Protein AF-A0A1D6F0R7-F1 (afdb_monomer)

Nearest PDB structures (foldseek):
  8i03-assembly1_I  TM=6.132E-01  e=7.013E-07  Schizosaccharomyces pombe
  8hpo-assembly1_J  TM=7.852E-01  e=2.725E-05  Saccharomyces cerevisiae S288C
  8ga8-assembly1_K  TM=6.685E-01  e=1.760E-05  Saccharomyces cerevisiae

Foldseek 3Di:
DDDPDDFDKDKDKFFLVVVVVLPVPCLPLQWAAAQKTAPRRDVSLQCQQQPLDAPDPDRDDPFFGMKMWIKTKAAWDQKGDWDQGNNRIHHIDGDDGGIIMGTPWMWTATPVGDIDTGDTPRVDPPPFDPQADPLDDPDPPPDPVVVVVVVVVVVPPPDPQWDQDPVGDTFGFDFSVVQGFNDDPPCRGNLNVLVVFKWKWFDDPPWIKIKHWPDWDFDDPDDPDDDDDDDDDDDDDDDDDDDPDPPPRPIFTWMWMWIFPDDDPPVVCQVCWPVHDPVRTDTPDTRDGPVQWTDDRQAIHHPNDTDGTGGMDMDGHD

Organism: Zea mays (NCBI:txid4577)

InterPro domains:
  IPR013951 Histone deacetylation protein Rxt3 [PF08642] (27-55)
  IPR036609 LCCL domain superfamily [G3DSA:2.170.130.20] (23-105)
  IPR036609 LCCL domain superfamily [SSF69848] (29-97)

Solvent-accessible surface area (backbone atoms only — not comparable to full-atom values): 18948 Å² total; per-residue (Å²): 135,86,72,93,82,65,85,52,66,47,82,45,82,42,58,50,93,49,58,71,50,74,68,65,65,62,78,70,61,51,34,31,18,59,84,48,28,44,71,79,35,40,64,69,58,48,38,22,29,38,33,68,40,77,99,58,93,65,83,74,66,87,57,56,40,32,43,39,39,34,33,35,57,40,76,51,55,71,59,28,55,55,46,71,24,49,91,33,64,29,34,61,43,67,55,88,62,90,34,20,31,28,79,77,45,40,32,38,34,33,72,87,60,63,75,46,82,52,70,64,37,81,85,42,60,67,82,71,51,79,77,64,39,83,70,58,79,76,84,73,84,66,60,76,67,50,57,53,48,54,59,50,54,66,70,66,59,89,62,70,59,62,38,67,44,98,66,71,45,86,32,33,38,45,45,44,74,77,66,26,25,64,43,92,50,66,79,42,22,44,70,47,38,23,70,72,48,31,29,41,39,38,22,37,98,84,49,41,32,40,45,36,55,73,50,73,42,71,64,77,90,78,81,86,89,73,91,77,92,81,87,89,84,84,90,83,88,84,93,87,79,94,70,94,68,83,78,75,67,58,62,41,64,26,27,33,40,26,35,43,75,61,83,66,48,70,70,56,42,60,74,72,32,50,73,70,53,70,91,53,41,44,79,76,46,67,78,32,46,73,85,53,54,43,48,31,78,55,28,40,32,48,88,93,41,79,45,64,39,52,28,39,46,80,47,58,46,133

Sequence (318 aa):
MWDSGKPTTLDLFFFYSFAEIIFVQVKGAQLWGTDIYTNDSDLVAVLMHTGYCSPTSSPPPSAIQELHATVQVLPPQESYTSTLRNNVRSRAWGAGIGCSFRIERCCIVKKGGGTIDLEPRLSHTSAVEPTLAPVAVERTMTTRAAASNALRQQRFVREVTIQYNLCNEPWLKYSISIVADKGLKKSLYTSARLKKGEVIYLETHFNRYELCFSGEKPRGIGSSSNASDAEPEKHQSSSHHSQNGSVEHELRDVFRWSRCKKAMPESAMRSTGIPLPADQLEVLQDNLEWEDVQWSQTGVWVAGKEYPLARVHFLSGN

Secondary structure (DSSP, 8-state):
---TTS--EEEEEEEGGGTTHHHHSGGG---BEESEEETTS-HHHHHHHTTSS---SSPPPTTEEEEEEEEEEEPPPSEE---EETTEEPBPEES--S-EEEEEEEEEEETTS-EEEEPP-SS---S---S----S------HHHHHHHHHHHHTS-----EEE-TTS-EEEEP-HHHHS--SS-GGGSHHHHHHTTEEEEEE-SS-EEEEEEEEEEE--------------------------------EEEEEEEEEESS---HHHHHHH-SSPPGGGEEEEEEEE-GGGEEE-SSEEEETTEEEE-SEEEEEE--

Structure (mmCIF, N/CA/C/O backbone):
data_AF-A0A1D6F0R7-F1
#
_entry.id   AF-A0A1D6F0R7-F1
#
loop_
_atom_site.group_PDB
_atom_site.id
_atom_site.type_symbol
_atom_site.label_atom_id
_atom_site.label_alt_id
_atom_site.label_comp_id
_atom_site.label_asym_id
_atom_site.label_entity_id
_atom_site.label_seq_id
_atom_site.pdbx_PDB_ins_code
_atom_site.Cartn_x
_atom_site.Cartn_y
_atom_site.Cartn_z
_atom_site.occupancy
_atom_site.B_iso_or_equiv
_atom_site.auth_seq_id
_atom_site.auth_comp_id
_atom_site.auth_asym_id
_atom_site.auth_atom_id
_atom_site.pdbx_PDB_model_num
ATOM 1 N N . MET A 1 1 ? 15.419 -11.587 -41.356 1.00 41.03 1 MET A N 1
ATOM 2 C CA . MET A 1 1 ? 15.835 -13.003 -41.350 1.00 41.03 1 MET A CA 1
ATOM 3 C C . MET A 1 1 ? 16.650 -13.177 -40.079 1.00 41.03 1 MET A C 1
ATOM 5 O O . MET A 1 1 ? 17.704 -12.569 -39.985 1.00 41.03 1 MET A O 1
ATOM 9 N N . TRP A 1 2 ? 16.085 -13.806 -39.047 1.00 45.78 2 TRP A N 1
ATOM 10 C CA . TRP A 1 2 ? 16.782 -14.028 -37.775 1.00 45.78 2 TRP A CA 1
ATOM 11 C C . TRP A 1 2 ? 17.686 -15.246 -37.961 1.00 45.78 2 TRP A C 1
ATOM 13 O O . TRP A 1 2 ? 17.182 -16.332 -38.234 1.00 45.78 2 TRP A O 1
ATOM 23 N N . ASP A 1 3 ? 19.000 -15.040 -37.918 1.00 48.91 3 ASP A N 1
ATOM 24 C CA . ASP A 1 3 ? 19.988 -16.100 -38.116 1.00 48.91 3 ASP A CA 1
ATOM 25 C C . ASP A 1 3 ? 20.057 -16.982 -36.857 1.00 48.91 3 ASP A C 1
ATOM 27 O O . ASP A 1 3 ? 20.366 -16.521 -35.758 1.00 48.91 3 ASP A O 1
ATOM 31 N N . SER A 1 4 ? 19.679 -18.250 -36.997 1.00 49.12 4 SER A N 1
ATOM 32 C CA . SER A 1 4 ? 19.393 -19.188 -35.906 1.00 49.12 4 SER A CA 1
ATOM 33 C C . SER A 1 4 ? 20.642 -19.915 -35.391 1.00 49.12 4 SER A C 1
ATOM 35 O O . SER A 1 4 ? 20.624 -21.135 -35.236 1.00 49.12 4 SER A O 1
ATOM 37 N N . GLY A 1 5 ? 21.740 -19.191 -35.157 1.00 54.56 5 GLY A N 1
ATOM 38 C CA . GLY A 1 5 ? 23.027 -19.808 -34.806 1.00 54.56 5 GLY A CA 1
ATOM 39 C C . GLY A 1 5 ? 23.649 -19.362 -33.484 1.00 54.56 5 GLY A C 1
ATOM 40 O O . GLY A 1 5 ? 24.240 -20.182 -32.782 1.00 54.56 5 GLY A O 1
ATOM 41 N N . LYS A 1 6 ? 23.536 -18.080 -33.120 1.00 54.16 6 LYS A N 1
ATOM 42 C CA . LYS A 1 6 ? 24.094 -17.534 -31.874 1.00 54.16 6 LYS A CA 1
ATOM 43 C C . LYS A 1 6 ? 23.181 -16.440 -31.323 1.00 54.16 6 LYS A C 1
ATOM 45 O O . LYS A 1 6 ? 22.664 -15.653 -32.114 1.00 54.16 6 LYS A O 1
ATOM 50 N N . PRO A 1 7 ? 22.972 -16.366 -29.998 1.00 60.50 7 PRO A N 1
ATOM 51 C CA . PRO A 1 7 ? 22.277 -15.233 -29.409 1.00 60.50 7 PRO A CA 1
ATOM 52 C C . PRO A 1 7 ? 23.058 -13.954 -29.727 1.00 60.50 7 PRO A C 1
ATOM 54 O O . PRO A 1 7 ? 24.251 -13.869 -29.444 1.00 60.50 7 PRO A O 1
ATOM 57 N N . THR A 1 8 ? 22.403 -12.975 -30.353 1.00 77.75 8 THR A N 1
ATOM 58 C CA . THR A 1 8 ? 23.007 -11.659 -30.576 1.00 77.75 8 THR A CA 1
ATOM 59 C C . THR A 1 8 ? 23.059 -10.938 -29.237 1.00 77.75 8 THR A C 1
ATOM 61 O O . THR A 1 8 ? 22.041 -10.427 -28.762 1.00 77.75 8 THR A O 1
ATOM 64 N N . THR A 1 9 ? 24.234 -10.937 -28.617 1.00 79.44 9 THR A N 1
ATOM 65 C CA . THR A 1 9 ? 24.514 -10.175 -27.404 1.00 79.44 9 THR A CA 1
ATOM 66 C C . THR A 1 9 ? 25.146 -8.831 -27.747 1.00 79.44 9 THR A C 1
ATOM 68 O O . THR A 1 9 ? 25.934 -8.711 -28.686 1.00 79.44 9 THR A O 1
ATOM 71 N N . LEU A 1 10 ? 24.759 -7.801 -27.003 1.00 80.75 10 LEU A N 1
ATOM 72 C CA . LEU A 1 10 ? 25.301 -6.450 -27.079 1.00 80.75 10 LEU A CA 1
ATOM 73 C C . LEU A 1 10 ? 25.838 -6.072 -25.700 1.00 80.75 10 LEU A C 1
ATOM 75 O O . LEU A 1 10 ? 25.098 -6.142 -24.718 1.00 80.75 10 LEU A O 1
ATOM 79 N N . ASP A 1 11 ? 27.099 -5.650 -25.639 1.00 80.56 11 ASP A N 1
ATOM 80 C CA . ASP A 1 11 ? 27.712 -5.135 -24.415 1.00 80.56 11 ASP A CA 1
ATOM 81 C C . ASP A 1 11 ? 27.560 -3.614 -24.360 1.00 80.56 11 ASP A C 1
ATOM 83 O O . ASP A 1 11 ? 27.939 -2.893 -25.288 1.00 80.56 11 ASP A O 1
ATOM 87 N N . LEU A 1 12 ? 26.965 -3.128 -23.273 1.00 77.69 12 LEU A N 1
ATOM 88 C CA . LEU A 1 12 ? 26.662 -1.719 -23.059 1.00 77.69 12 LEU A CA 1
ATOM 89 C C . LEU A 1 12 ? 27.406 -1.212 -21.823 1.00 77.69 12 LEU A C 1
ATOM 91 O O . LEU A 1 12 ? 27.329 -1.800 -20.743 1.00 77.69 12 LEU A O 1
ATOM 95 N N . PHE A 1 13 ? 28.125 -0.103 -22.001 1.00 75.81 13 PHE A N 1
ATOM 96 C CA . PHE A 1 13 ? 29.036 0.465 -21.011 1.00 75.81 13 PHE A CA 1
ATOM 97 C C . PHE A 1 13 ? 28.493 1.789 -20.473 1.00 75.81 13 PHE A C 1
ATOM 99 O O . PHE A 1 13 ? 28.245 2.726 -21.234 1.00 75.81 13 PHE A O 1
ATOM 106 N N . PHE A 1 14 ? 28.342 1.883 -19.153 1.00 68.50 14 PHE A N 1
ATOM 107 C CA . PHE A 1 14 ? 27.847 3.074 -18.471 1.00 68.50 14 PHE A CA 1
ATOM 108 C C . PHE A 1 14 ? 28.947 3.680 -17.602 1.00 68.50 14 PHE A C 1
ATOM 110 O O . PHE A 1 14 ? 29.322 3.117 -16.571 1.00 68.50 14 PHE A O 1
ATOM 117 N N . PHE A 1 15 ? 29.449 4.851 -17.998 1.00 59.78 15 PHE A N 1
ATOM 118 C CA . PHE A 1 15 ? 30.429 5.599 -17.212 1.00 59.78 15 PHE A CA 1
ATOM 119 C C . PHE A 1 15 ? 29.772 6.261 -16.007 1.00 59.78 15 PHE A C 1
ATOM 121 O O . PHE A 1 15 ? 28.770 6.962 -16.126 1.00 59.78 15 PHE A O 1
ATOM 128 N N . TYR A 1 16 ? 30.378 6.109 -14.834 1.00 54.28 16 TYR A N 1
ATOM 129 C CA . TYR A 1 16 ? 29.793 6.617 -13.595 1.00 54.28 16 TYR A CA 1
ATOM 130 C C . TYR A 1 16 ? 29.814 8.141 -13.446 1.00 54.28 16 TYR A C 1
ATOM 132 O O . TYR A 1 16 ? 29.092 8.677 -12.610 1.00 54.28 16 TYR A O 1
ATOM 140 N N . SER A 1 17 ? 30.569 8.870 -14.276 1.00 48.38 17 SER A N 1
ATOM 141 C CA . SER A 1 17 ? 30.442 10.336 -14.343 1.00 48.38 17 SER A CA 1
ATOM 142 C C . SER A 1 17 ? 29.099 10.787 -14.935 1.00 48.38 17 SER A C 1
ATOM 144 O O . SER A 1 17 ? 28.777 11.966 -14.871 1.00 48.38 17 SER A O 1
ATOM 146 N N . PHE A 1 18 ? 28.299 9.855 -15.465 1.00 44.12 18 PHE A N 1
ATOM 147 C CA . PHE A 1 18 ? 26.900 10.039 -15.846 1.00 44.12 18 PHE A CA 1
ATOM 148 C C . PHE A 1 18 ? 25.916 9.593 -14.748 1.00 44.12 18 PHE A C 1
ATOM 150 O O . PHE A 1 18 ? 24.732 9.423 -15.021 1.00 44.12 18 PHE A O 1
ATOM 157 N N . ALA A 1 19 ? 26.352 9.419 -13.494 1.00 44.00 19 ALA A N 1
ATOM 158 C CA . ALA A 1 19 ? 25.468 9.056 -12.381 1.00 44.00 19 ALA A CA 1
ATOM 159 C C . ALA A 1 19 ? 24.385 10.114 -12.062 1.00 44.00 19 ALA A C 1
ATOM 161 O O . ALA A 1 19 ? 23.407 9.789 -11.393 1.00 44.00 19 ALA A O 1
ATOM 162 N N . GLU A 1 20 ? 24.478 11.336 -12.605 1.00 44.03 20 GLU A N 1
ATOM 163 C CA . GLU A 1 20 ? 23.348 12.282 -12.611 1.00 44.03 20 GLU A CA 1
ATOM 164 C C . GLU A 1 20 ? 22.177 11.812 -13.505 1.00 44.03 20 GLU A C 1
ATOM 166 O O . GLU A 1 20 ? 21.023 12.159 -13.255 1.00 44.03 20 GLU A O 1
ATOM 171 N N . ILE A 1 21 ? 22.420 10.945 -14.497 1.00 45.03 21 ILE A N 1
ATOM 172 C CA . ILE A 1 21 ? 21.386 10.394 -15.393 1.00 45.03 21 ILE A CA 1
ATOM 173 C C . ILE A 1 21 ? 20.552 9.295 -14.721 1.00 45.03 21 ILE A C 1
ATOM 175 O O . ILE A 1 21 ? 19.384 9.124 -15.078 1.00 45.03 21 ILE A O 1
ATOM 179 N N . ILE A 1 22 ? 21.079 8.633 -13.680 1.00 46.50 22 ILE A N 1
ATOM 180 C CA . ILE A 1 22 ? 20.356 7.600 -12.910 1.00 46.50 22 ILE A CA 1
ATOM 181 C C . ILE A 1 22 ? 19.060 8.174 -12.300 1.00 46.50 22 ILE A C 1
ATOM 183 O O . ILE A 1 22 ? 18.086 7.451 -12.110 1.00 46.50 22 ILE A O 1
ATOM 187 N N . PHE A 1 23 ? 19.011 9.491 -12.071 1.00 42.22 23 PHE A N 1
ATOM 188 C CA . PHE A 1 23 ? 17.849 10.188 -11.517 1.00 42.22 23 PHE A CA 1
ATOM 189 C C . PHE A 1 23 ? 17.019 10.973 -12.545 1.00 42.22 23 PHE A C 1
ATOM 191 O O . PHE A 1 23 ? 15.822 11.184 -12.332 1.00 42.22 23 PHE A O 1
ATOM 198 N N . VAL A 1 24 ? 17.616 11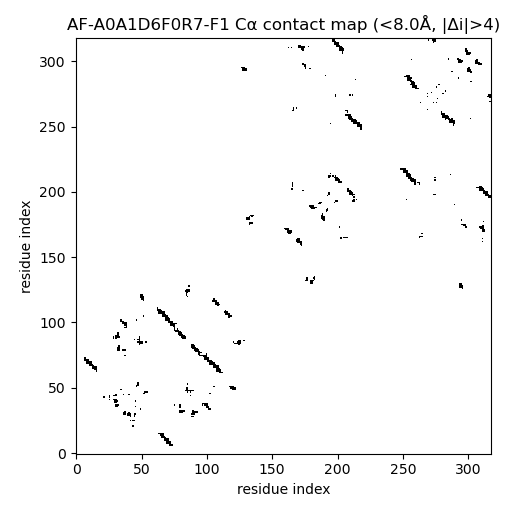.429 -13.652 1.00 39.28 24 VAL A N 1
ATOM 199 C CA . VAL A 1 24 ? 16.952 12.382 -14.562 1.00 39.28 24 VAL A CA 1
ATOM 200 C C . VAL A 1 24 ? 16.103 11.694 -15.640 1.00 39.28 24 VAL A C 1
ATOM 202 O O . VAL A 1 24 ? 15.070 12.251 -16.015 1.00 39.28 24 VAL A O 1
ATOM 205 N N . GLN A 1 25 ? 16.440 10.474 -16.084 1.00 40.59 25 GLN A N 1
ATOM 206 C CA . GLN A 1 25 ? 15.692 9.788 -17.159 1.00 40.59 25 GLN A CA 1
ATOM 207 C C . GLN A 1 25 ? 14.664 8.740 -16.710 1.00 40.59 25 GLN A C 1
ATOM 209 O O . GLN A 1 25 ? 13.719 8.472 -17.452 1.00 40.59 25 GLN A O 1
ATOM 214 N N . VAL A 1 26 ? 14.705 8.262 -15.460 1.00 50.00 26 VAL A N 1
ATOM 215 C CA . VAL A 1 26 ? 13.652 7.370 -14.915 1.00 50.00 26 VAL A CA 1
ATOM 216 C C . VAL A 1 26 ? 12.298 8.102 -14.753 1.00 50.00 26 VAL A C 1
ATOM 218 O O . VAL A 1 26 ? 11.272 7.498 -14.444 1.00 50.00 26 VAL A O 1
ATOM 221 N N . LYS A 1 27 ? 12.239 9.410 -15.050 1.00 45.69 27 LYS A N 1
ATOM 222 C CA . LYS A 1 27 ? 11.039 10.262 -14.967 1.00 45.69 27 LYS A CA 1
ATOM 223 C C . LYS A 1 27 ? 9.882 9.863 -15.902 1.00 45.69 27 LYS A C 1
ATOM 225 O O . LYS A 1 27 ? 8.779 10.375 -15.733 1.00 45.69 27 LYS A O 1
ATOM 230 N N . GLY A 1 28 ? 10.082 8.944 -16.853 1.00 50.44 28 GLY A N 1
ATOM 231 C CA . GLY A 1 28 ? 9.023 8.466 -17.760 1.00 50.44 28 GLY A CA 1
ATOM 232 C C . GLY A 1 28 ? 8.396 7.106 -17.414 1.00 50.44 28 GLY A C 1
ATOM 233 O O . GLY A 1 28 ? 7.354 6.750 -17.984 1.00 50.44 28 GLY A O 1
ATOM 234 N N . ALA A 1 29 ? 9.022 6.325 -16.521 1.00 57.81 29 ALA A N 1
ATOM 235 C CA . ALA A 1 29 ? 8.712 4.903 -16.317 1.00 57.81 29 ALA A CA 1
ATOM 236 C C . ALA A 1 29 ? 8.544 4.141 -17.655 1.00 57.81 29 ALA A C 1
ATOM 238 O O . ALA A 1 29 ? 7.602 3.365 -17.829 1.00 57.81 29 ALA A O 1
ATOM 239 N N . GLN A 1 30 ? 9.410 4.433 -18.636 1.00 75.50 30 GLN A N 1
ATOM 240 C CA . GLN A 1 30 ? 9.452 3.761 -19.938 1.00 75.50 30 GLN A CA 1
ATOM 241 C C . GLN A 1 30 ? 10.041 2.363 -19.759 1.00 75.50 30 GLN A C 1
ATOM 243 O O . GLN A 1 30 ? 11.209 2.124 -20.018 1.00 75.50 30 GLN A O 1
ATOM 248 N N . LEU A 1 31 ? 9.242 1.457 -19.215 1.00 83.00 31 LEU A N 1
ATOM 249 C CA . LEU A 1 31 ? 9.626 0.084 -18.946 1.00 83.00 31 LEU A CA 1
ATOM 250 C C . LEU A 1 31 ? 8.421 -0.798 -19.236 1.00 83.00 31 LEU A C 1
ATOM 252 O O . LEU A 1 31 ? 7.381 -0.645 -18.588 1.00 83.00 31 LEU A O 1
ATOM 256 N N . TRP A 1 32 ? 8.557 -1.728 -20.174 1.00 84.56 32 TRP A N 1
ATOM 257 C CA . TRP A 1 32 ? 7.500 -2.662 -20.540 1.00 84.56 32 TRP A CA 1
ATOM 258 C C . TRP A 1 32 ? 8.031 -4.089 -20.564 1.00 84.56 32 TRP A C 1
ATOM 260 O O . TRP A 1 32 ? 9.078 -4.361 -21.147 1.00 84.56 32 TRP A O 1
ATOM 270 N N . GLY A 1 33 ? 7.281 -5.000 -19.950 1.00 83.62 33 GLY A N 1
ATOM 271 C CA . GLY A 1 33 ? 7.659 -6.403 -19.813 1.00 83.62 33 GLY A CA 1
ATOM 272 C C . GLY A 1 33 ? 8.433 -6.745 -18.548 1.00 83.62 33 GLY A C 1
ATOM 273 O O . GLY A 1 33 ? 8.807 -5.886 -17.750 1.00 83.62 33 GLY A O 1
ATOM 274 N N . THR A 1 34 ? 8.632 -8.044 -18.359 1.00 88.44 34 THR A N 1
ATOM 275 C CA . THR A 1 34 ? 9.292 -8.637 -17.196 1.00 88.44 34 THR A CA 1
ATOM 276 C C . THR A 1 34 ? 10.134 -9.794 -17.677 1.00 88.44 34 THR A C 1
ATOM 278 O O . THR A 1 34 ? 9.628 -10.657 -18.391 1.00 88.44 34 THR A O 1
ATOM 281 N N . ASP A 1 35 ? 11.410 -9.791 -17.287 1.00 91.12 35 ASP A N 1
ATOM 282 C CA . ASP A 1 35 ? 12.464 -10.709 -17.745 1.00 91.12 35 ASP A CA 1
ATOM 283 C C . ASP A 1 35 ? 12.788 -10.588 -19.245 1.00 91.12 35 ASP A C 1
ATOM 285 O O . ASP A 1 35 ? 13.958 -10.609 -19.611 1.00 91.12 35 ASP A O 1
ATOM 289 N N . ILE A 1 36 ? 11.786 -10.353 -20.091 1.00 93.62 36 ILE A N 1
ATOM 290 C CA . ILE A 1 36 ? 11.893 -9.939 -21.487 1.00 93.62 36 ILE A CA 1
ATOM 291 C C . ILE A 1 36 ? 11.208 -8.575 -21.621 1.00 93.62 36 ILE A C 1
ATOM 293 O O . ILE A 1 36 ? 10.033 -8.426 -21.273 1.00 93.62 36 ILE A O 1
ATOM 297 N N . TYR A 1 37 ? 11.943 -7.594 -22.132 1.00 92.94 37 TYR A N 1
ATOM 298 C CA . TYR A 1 37 ? 11.529 -6.198 -22.230 1.00 92.94 37 TYR A CA 1
ATOM 299 C C . TYR A 1 37 ? 11.392 -5.762 -23.683 1.00 92.94 37 TYR A C 1
ATOM 301 O O . TYR A 1 37 ? 12.036 -6.308 -24.583 1.00 92.94 37 TYR A O 1
ATOM 309 N N . THR A 1 38 ? 10.540 -4.774 -23.919 1.00 88.38 38 THR A N 1
ATOM 310 C CA . THR A 1 38 ? 10.385 -4.163 -25.242 1.00 88.38 38 THR A CA 1
ATOM 311 C C . THR A 1 38 ? 11.639 -3.375 -25.626 1.00 88.38 38 THR A C 1
ATOM 313 O O . THR A 1 38 ? 12.332 -2.852 -24.757 1.00 88.38 38 THR A O 1
ATOM 316 N N . ASN A 1 39 ? 11.936 -3.250 -26.921 1.00 88.56 39 ASN A N 1
ATOM 317 C CA . ASN A 1 39 ? 13.127 -2.543 -27.411 1.00 88.56 39 ASN A CA 1
ATOM 318 C C . ASN A 1 39 ? 13.177 -1.038 -27.093 1.00 88.56 39 ASN A C 1
ATOM 320 O O . ASN A 1 39 ? 14.230 -0.427 -27.249 1.00 88.56 39 ASN A O 1
ATOM 324 N N . ASP A 1 40 ? 12.062 -0.441 -26.684 1.00 84.62 40 ASP A N 1
ATOM 325 C CA . ASP A 1 40 ? 11.948 0.952 -26.247 1.00 84.62 40 ASP A CA 1
ATOM 326 C C . ASP A 1 40 ? 11.983 1.119 -24.715 1.00 84.62 40 ASP A C 1
ATOM 328 O O . ASP A 1 40 ? 11.833 2.236 -24.219 1.00 84.62 40 ASP A O 1
ATOM 332 N N . SER A 1 41 ? 12.199 0.036 -23.955 1.00 87.62 41 SER A N 1
ATOM 333 C CA . SER A 1 41 ? 12.381 0.102 -22.501 1.00 87.62 41 SER A CA 1
ATOM 334 C C . SER A 1 41 ? 13.724 0.738 -22.121 1.00 87.62 41 SER A C 1
ATOM 336 O O . SER A 1 41 ? 14.774 0.373 -22.650 1.00 87.62 41 SER A O 1
ATOM 338 N N . ASP A 1 42 ? 13.697 1.650 -21.149 1.00 85.19 42 ASP A N 1
ATOM 339 C CA . ASP A 1 42 ? 14.878 2.280 -20.566 1.00 85.19 42 ASP A CA 1
ATOM 340 C C . ASP A 1 42 ? 15.742 1.227 -19.863 1.00 85.19 42 ASP A C 1
ATOM 342 O O . ASP A 1 42 ? 15.308 0.536 -18.938 1.00 85.19 42 ASP A O 1
ATOM 346 N N . LEU A 1 43 ? 16.987 1.103 -20.313 1.00 85.19 43 LEU A N 1
ATOM 347 C CA . LEU A 1 43 ? 17.891 0.060 -19.854 1.00 85.19 43 LEU A CA 1
ATOM 348 C C . LEU A 1 43 ? 18.292 0.224 -18.382 1.00 85.19 43 LEU A C 1
ATOM 350 O O . LEU A 1 43 ? 18.443 -0.772 -17.680 1.00 85.19 43 LEU A O 1
ATOM 354 N N . VAL A 1 44 ? 18.409 1.454 -17.878 1.00 82.44 44 VAL A N 1
ATOM 355 C CA . VAL A 1 44 ? 18.692 1.697 -16.455 1.00 82.44 44 VAL A CA 1
ATOM 356 C C . VAL A 1 44 ? 17.488 1.272 -15.616 1.00 82.44 44 VAL A C 1
ATOM 358 O O . VAL A 1 44 ? 17.654 0.594 -14.600 1.00 82.44 44 VAL A O 1
ATOM 361 N N . ALA A 1 45 ? 16.270 1.580 -16.072 1.00 80.88 45 ALA A N 1
ATOM 362 C CA . ALA A 1 45 ? 15.046 1.112 -15.426 1.00 80.88 45 ALA A CA 1
ATOM 363 C C . ALA A 1 45 ? 14.935 -0.422 -15.443 1.00 80.88 45 ALA A C 1
ATOM 365 O O . ALA A 1 45 ? 14.528 -1.013 -14.441 1.00 80.88 45 ALA A O 1
ATOM 366 N N . VAL A 1 46 ? 15.341 -1.079 -16.536 1.00 88.81 46 VAL A N 1
ATOM 367 C CA . VAL A 1 46 ? 15.424 -2.546 -16.616 1.00 88.81 46 VAL A CA 1
ATOM 368 C C . VAL A 1 46 ? 16.426 -3.098 -15.601 1.00 88.81 46 VAL A C 1
ATOM 370 O O . VAL A 1 46 ? 16.077 -4.018 -14.866 1.00 88.81 46 VAL A O 1
ATOM 373 N N . LEU A 1 47 ? 17.636 -2.533 -15.512 1.00 86.88 47 LEU A N 1
ATOM 374 C CA . LEU A 1 47 ? 18.668 -2.972 -14.561 1.00 86.88 47 LEU A CA 1
ATOM 375 C C . LEU A 1 47 ? 18.223 -2.811 -13.101 1.00 86.88 47 LEU A C 1
ATOM 377 O O . LEU A 1 47 ? 18.536 -3.657 -12.259 1.00 86.88 47 LEU A O 1
ATOM 381 N N . MET A 1 48 ? 17.461 -1.759 -12.794 1.00 84.50 48 MET A N 1
ATOM 382 C CA . MET A 1 48 ? 16.830 -1.597 -11.484 1.00 84.50 48 MET A CA 1
ATOM 383 C C . MET A 1 48 ? 15.719 -2.625 -11.261 1.00 84.50 48 MET A C 1
ATOM 385 O O . MET A 1 48 ? 15.688 -3.282 -10.224 1.00 84.50 48 MET A O 1
ATOM 389 N N . HIS A 1 49 ? 14.843 -2.830 -12.249 1.00 84.62 49 HIS A N 1
ATOM 390 C CA . HIS A 1 49 ? 13.763 -3.812 -12.178 1.00 84.62 49 HIS A CA 1
ATOM 391 C C . HIS A 1 49 ? 14.297 -5.234 -11.962 1.00 84.62 49 HIS A C 1
ATOM 393 O O . HIS A 1 49 ? 13.773 -5.963 -11.123 1.00 84.62 49 HIS A O 1
ATOM 399 N N . THR A 1 50 ? 15.384 -5.629 -12.631 1.00 88.38 50 THR A N 1
ATOM 400 C CA . THR A 1 50 ? 16.053 -6.927 -12.419 1.00 88.38 50 THR A CA 1
ATOM 401 C C . THR A 1 50 ? 16.910 -6.974 -11.151 1.00 88.38 50 THR A C 1
ATOM 403 O O . THR A 1 50 ? 17.333 -8.057 -10.750 1.00 88.38 50 THR A O 1
ATOM 406 N N . GLY A 1 51 ? 17.134 -5.838 -10.486 1.00 84.50 51 GLY A N 1
ATOM 407 C CA . GLY A 1 51 ? 17.808 -5.756 -9.191 1.00 84.50 51 GLY A CA 1
ATOM 408 C C . GLY A 1 51 ? 19.332 -5.720 -9.257 1.00 84.50 51 GLY A C 1
ATOM 409 O O . GLY A 1 51 ? 19.975 -5.970 -8.242 1.00 84.50 51 GLY A O 1
ATOM 410 N N . TYR A 1 52 ? 19.911 -5.405 -10.420 1.00 82.50 52 TYR A N 1
ATOM 411 C CA . TYR A 1 52 ? 21.350 -5.145 -10.551 1.00 82.50 52 TYR A CA 1
ATOM 412 C C . TYR A 1 52 ? 21.744 -3.789 -9.964 1.00 82.50 52 TYR A C 1
ATOM 414 O O . TYR A 1 52 ? 22.884 -3.591 -9.551 1.00 82.50 52 TYR A O 1
ATOM 422 N N . CYS A 1 53 ? 20.805 -2.844 -9.920 1.00 75.75 53 CYS A N 1
ATOM 423 C CA . CYS A 1 53 ? 21.014 -1.528 -9.333 1.00 75.75 53 CYS A CA 1
ATOM 424 C C . CYS A 1 53 ? 19.873 -1.193 -8.377 1.00 75.75 53 CYS A C 1
ATOM 426 O O . CYS A 1 53 ? 18.712 -1.478 -8.660 1.00 75.75 53 CYS A O 1
ATOM 428 N N . SER A 1 54 ? 20.202 -0.550 -7.261 1.00 66.44 54 SER A N 1
ATOM 429 C CA . SER A 1 54 ? 19.195 -0.044 -6.333 1.00 66.44 54 SER A CA 1
ATOM 430 C C . SER A 1 54 ? 18.889 1.423 -6.639 1.00 66.44 54 SER A C 1
ATOM 432 O O . SER A 1 54 ? 19.825 2.196 -6.861 1.00 66.44 54 SER A O 1
ATOM 434 N N . PRO A 1 55 ? 17.616 1.848 -6.586 1.00 58.62 55 PRO A N 1
ATOM 435 C CA . PRO A 1 55 ? 17.253 3.260 -6.597 1.00 58.62 55 PRO A CA 1
ATOM 436 C C . PRO A 1 55 ? 17.591 3.880 -5.230 1.00 58.62 55 PRO A C 1
ATOM 438 O O . PRO A 1 55 ? 16.719 4.124 -4.403 1.00 58.62 55 PRO A O 1
ATOM 441 N N . THR A 1 56 ? 18.878 4.065 -4.936 1.00 54.78 56 THR A N 1
ATOM 442 C CA . THR A 1 56 ? 19.338 4.726 -3.706 1.00 54.78 56 THR A CA 1
ATOM 443 C C . THR A 1 56 ? 19.708 6.172 -3.989 1.00 54.78 56 THR A C 1
ATOM 445 O O . THR A 1 56 ? 20.430 6.447 -4.942 1.00 54.78 56 THR A O 1
ATOM 448 N N . SER A 1 57 ? 19.308 7.084 -3.105 1.00 46.47 57 SER A N 1
ATOM 449 C CA . SER A 1 57 ? 19.753 8.486 -3.132 1.00 46.47 57 SER A CA 1
ATOM 450 C C . SER A 1 57 ? 21.205 8.674 -2.674 1.00 46.47 57 SER A C 1
ATOM 452 O O . SER A 1 57 ? 21.731 9.781 -2.748 1.00 46.47 57 SER A O 1
ATOM 454 N N . SER A 1 58 ? 21.856 7.623 -2.159 1.00 51.12 58 SER A N 1
ATOM 455 C CA . SER A 1 58 ? 23.259 7.687 -1.757 1.00 51.12 58 SER A CA 1
ATOM 456 C C . SER A 1 58 ? 24.163 7.723 -2.986 1.00 51.12 58 SER A C 1
ATOM 458 O O . SER A 1 58 ? 23.982 6.888 -3.881 1.00 51.12 58 SER A O 1
ATOM 460 N N . PRO A 1 59 ? 25.172 8.614 -3.017 1.00 55.06 59 PRO A N 1
ATOM 461 C CA . PRO A 1 59 ? 26.168 8.575 -4.061 1.00 55.06 59 PRO A CA 1
ATOM 462 C C . PRO A 1 59 ? 26.857 7.215 -3.996 1.00 55.06 59 PRO A C 1
ATOM 464 O O . PRO A 1 59 ? 27.138 6.689 -2.913 1.00 55.06 59 PRO A O 1
ATOM 467 N N . PRO A 1 60 ? 27.102 6.608 -5.148 1.00 61.81 60 PRO A N 1
ATOM 468 C CA . PRO A 1 60 ? 27.654 5.279 -5.153 1.00 61.81 60 PRO A CA 1
ATOM 469 C C . PRO A 1 60 ? 29.137 5.259 -4.733 1.00 61.81 60 PRO A C 1
ATOM 471 O O . PRO A 1 60 ? 29.820 6.284 -4.828 1.00 61.81 60 PRO A O 1
ATOM 474 N N . PRO A 1 61 ? 29.665 4.102 -4.285 1.00 67.38 61 PRO A N 1
ATOM 475 C CA . PRO A 1 61 ? 31.038 4.002 -3.803 1.00 67.38 61 PRO A CA 1
ATOM 476 C C . PRO A 1 61 ? 32.063 4.531 -4.813 1.00 67.38 61 PRO A C 1
ATOM 478 O O . PRO A 1 61 ? 32.068 4.135 -5.978 1.00 67.38 61 PRO A O 1
ATOM 481 N N . SER A 1 62 ? 32.990 5.374 -4.350 1.00 68.81 62 SER A N 1
ATOM 482 C CA . SER A 1 62 ? 33.999 6.045 -5.187 1.00 68.81 62 SER A CA 1
ATOM 483 C C . SER A 1 62 ? 34.955 5.093 -5.919 1.00 68.81 62 SER A C 1
ATOM 485 O O . SER A 1 62 ? 35.627 5.521 -6.861 1.00 68.81 62 SER A O 1
ATOM 487 N N . ALA A 1 63 ? 35.000 3.823 -5.501 1.00 71.62 63 ALA A N 1
ATOM 488 C CA . ALA A 1 63 ? 35.765 2.740 -6.112 1.00 71.62 63 ALA A CA 1
ATOM 489 C C . ALA A 1 63 ? 35.167 2.222 -7.435 1.00 71.62 63 ALA A C 1
ATOM 491 O O . ALA A 1 63 ? 35.872 1.543 -8.184 1.00 71.62 63 ALA A O 1
ATOM 492 N N . ILE A 1 64 ? 33.899 2.531 -7.728 1.00 73.75 64 ILE A N 1
ATOM 493 C CA . ILE A 1 64 ? 33.210 2.138 -8.964 1.00 73.75 64 ILE A CA 1
ATOM 494 C C . ILE A 1 64 ? 33.591 3.103 -10.095 1.00 73.75 64 ILE A C 1
ATOM 496 O O . ILE A 1 64 ? 33.561 4.323 -9.919 1.00 73.75 64 ILE A O 1
ATOM 500 N N . GLN A 1 65 ? 33.969 2.550 -11.248 1.00 77.00 65 GLN A N 1
ATOM 501 C CA . GLN A 1 65 ? 34.313 3.294 -12.462 1.00 77.00 65 GLN A CA 1
ATOM 502 C C . GLN A 1 65 ? 33.202 3.221 -13.509 1.00 77.00 65 GLN A C 1
ATOM 504 O O . GLN A 1 65 ? 32.815 4.252 -14.058 1.00 77.00 65 GLN A O 1
ATOM 509 N N . GLU A 1 66 ? 32.701 2.018 -13.778 1.00 80.38 66 GLU A N 1
ATOM 510 C CA . GLU A 1 66 ? 31.708 1.750 -14.818 1.00 80.38 66 GLU A CA 1
ATOM 511 C C . GLU A 1 66 ? 30.779 0.606 -14.400 1.00 80.38 66 GLU A C 1
ATOM 513 O O . GLU A 1 66 ? 31.151 -0.261 -13.602 1.00 80.38 66 GLU A O 1
ATOM 518 N N . LEU A 1 67 ? 29.581 0.604 -14.980 1.00 80.62 67 LEU A N 1
ATOM 519 C CA . LEU A 1 67 ? 28.655 -0.523 -14.965 1.00 80.62 67 LEU A CA 1
ATOM 520 C C . LEU A 1 67 ? 28.548 -1.080 -16.384 1.00 80.62 67 LEU A C 1
ATOM 522 O O . LEU A 1 67 ? 28.335 -0.325 -17.333 1.00 80.62 67 LEU A O 1
ATOM 526 N N . HIS A 1 68 ? 28.728 -2.384 -16.542 1.00 85.88 68 HIS A N 1
ATOM 527 C CA . HIS A 1 68 ? 28.693 -3.071 -17.830 1.00 85.88 68 HIS A CA 1
ATOM 528 C C . HIS A 1 68 ? 27.498 -4.017 -17.841 1.00 85.88 68 HIS A C 1
ATOM 530 O O . HIS A 1 68 ? 27.373 -4.844 -16.940 1.00 85.88 68 HIS A O 1
ATOM 536 N N . ALA A 1 69 ? 26.624 -3.901 -18.839 1.00 87.75 69 ALA A N 1
ATOM 537 C CA . ALA A 1 69 ? 25.470 -4.778 -19.008 1.00 87.75 69 ALA A CA 1
ATOM 538 C C . ALA A 1 69 ? 25.534 -5.492 -20.360 1.00 87.75 69 ALA A C 1
ATOM 540 O O . ALA A 1 69 ? 25.624 -4.845 -21.402 1.00 87.75 69 ALA A O 1
ATOM 541 N N . THR A 1 70 ? 25.431 -6.819 -20.338 1.00 90.75 70 THR A N 1
ATOM 542 C CA . THR A 1 70 ? 25.303 -7.650 -21.537 1.00 90.75 70 THR A CA 1
ATOM 543 C C . THR A 1 70 ? 23.829 -7.932 -21.778 1.00 90.75 70 THR A C 1
ATOM 545 O O . THR A 1 70 ? 23.131 -8.505 -20.932 1.00 90.75 70 THR A O 1
ATOM 548 N N . VAL A 1 71 ? 23.348 -7.517 -22.943 1.00 92.38 71 VAL A N 1
ATOM 549 C CA . VAL A 1 71 ? 21.949 -7.610 -23.348 1.00 92.38 71 VAL A CA 1
ATOM 550 C C . VAL A 1 71 ? 21.809 -8.618 -24.477 1.00 92.38 71 VAL A C 1
ATOM 552 O O . VAL A 1 71 ? 22.495 -8.505 -25.486 1.00 92.38 71 VAL A O 1
ATOM 555 N N . GLN A 1 72 ? 20.883 -9.565 -24.351 1.00 93.81 72 GLN A N 1
ATOM 556 C CA . GLN A 1 72 ? 20.515 -10.464 -25.441 1.00 93.81 72 GLN A CA 1
ATOM 557 C C . GLN A 1 72 ? 19.306 -9.917 -26.192 1.00 93.81 72 GLN A C 1
ATOM 559 O O . GLN A 1 72 ? 18.236 -9.734 -25.604 1.00 93.81 72 GLN A O 1
ATOM 564 N N . VAL A 1 73 ? 19.460 -9.716 -27.501 1.00 93.50 73 VAL A N 1
ATOM 565 C CA . VAL A 1 73 ? 18.359 -9.348 -28.397 1.00 93.50 73 VAL A CA 1
ATOM 566 C C . VAL A 1 73 ? 17.531 -10.590 -28.729 1.00 93.50 73 VAL A C 1
ATOM 568 O O . VAL A 1 73 ? 18.066 -11.649 -29.058 1.00 93.50 73 VAL A O 1
ATOM 571 N N . LEU A 1 74 ? 16.211 -10.453 -28.650 1.00 91.88 74 LEU A N 1
ATOM 572 C CA . LEU A 1 74 ? 15.232 -11.516 -28.849 1.00 91.88 74 LEU A CA 1
ATOM 573 C C . LEU A 1 74 ? 14.185 -11.101 -29.901 1.00 91.88 74 LEU A C 1
ATOM 575 O O . LEU A 1 74 ? 13.946 -9.905 -30.100 1.00 91.88 74 LEU A O 1
ATOM 579 N N . PRO A 1 75 ? 13.520 -12.064 -30.564 1.00 92.31 75 PRO A N 1
ATOM 580 C CA . PRO A 1 75 ? 12.335 -11.780 -31.365 1.00 92.31 75 PRO A CA 1
ATOM 581 C C . PRO A 1 75 ? 11.215 -11.146 -30.521 1.00 92.31 75 PRO A C 1
ATOM 583 O O . PRO A 1 75 ? 11.135 -11.419 -29.318 1.00 92.31 75 PRO A O 1
ATOM 586 N N . PRO A 1 76 ? 10.329 -10.345 -31.140 1.00 89.94 76 PRO A N 1
ATOM 587 C CA . PRO A 1 76 ? 9.200 -9.750 -30.440 1.00 89.94 76 PRO A CA 1
ATOM 588 C C . PRO A 1 76 ? 8.243 -10.823 -29.903 1.00 89.94 76 PRO A C 1
ATOM 590 O O . PRO A 1 76 ? 7.975 -11.822 -30.567 1.00 89.94 76 PRO A O 1
ATOM 593 N N . GLN A 1 77 ? 7.703 -10.589 -28.710 1.00 83.69 77 GLN A N 1
ATOM 594 C CA . GLN A 1 77 ? 6.654 -11.402 -28.094 1.00 83.69 77 GLN A CA 1
ATOM 595 C C . GLN A 1 77 ? 5.254 -10.919 -28.499 1.00 83.69 77 GLN A C 1
ATOM 597 O O . GLN A 1 77 ? 5.053 -9.745 -28.821 1.00 83.69 77 GLN A O 1
ATOM 602 N N . GLU A 1 78 ? 4.266 -11.813 -28.420 1.00 79.81 78 GLU A N 1
ATOM 603 C CA . GLU A 1 78 ? 2.851 -11.459 -28.610 1.00 79.81 78 GLU A CA 1
ATOM 604 C C . GLU A 1 78 ? 2.315 -10.574 -27.477 1.00 79.81 78 GLU A C 1
ATOM 606 O O . GLU A 1 78 ? 1.410 -9.762 -27.678 1.00 79.81 78 GLU A O 1
ATOM 611 N N . SER A 1 79 ? 2.874 -10.731 -26.275 1.00 77.44 79 SER A N 1
ATOM 612 C CA . SER A 1 79 ? 2.535 -9.921 -25.113 1.00 77.44 79 SER A CA 1
ATOM 613 C C . SER A 1 79 ? 3.684 -9.869 -24.107 1.00 77.44 79 SER A C 1
ATOM 615 O O . SER A 1 79 ? 4.534 -10.757 -24.055 1.00 77.44 79 SER A O 1
ATOM 617 N N . TYR A 1 80 ? 3.687 -8.812 -23.304 1.00 80.19 80 TYR A N 1
ATOM 618 C CA . TYR A 1 80 ? 4.651 -8.539 -22.249 1.00 80.19 80 TYR A CA 1
ATOM 619 C C . TYR A 1 80 ? 3.888 -8.297 -20.952 1.00 80.19 80 TYR A C 1
ATOM 621 O O . TYR A 1 80 ? 2.991 -7.452 -20.899 1.00 80.19 80 TYR A O 1
ATOM 629 N N . THR A 1 81 ? 4.245 -9.030 -19.902 1.00 74.69 81 THR A N 1
ATOM 630 C CA . THR A 1 81 ? 3.577 -8.950 -18.597 1.00 74.69 81 THR A CA 1
ATOM 631 C C . THR A 1 81 ? 4.115 -7.784 -17.766 1.00 74.69 81 THR A C 1
ATOM 633 O O . THR A 1 81 ? 5.294 -7.455 -17.832 1.00 74.69 81 THR A O 1
ATOM 636 N N . SER A 1 82 ? 3.246 -7.163 -16.965 1.00 74.00 82 SER A N 1
ATOM 637 C CA . SER A 1 82 ? 3.624 -6.160 -15.960 1.00 74.00 82 SER A CA 1
ATOM 638 C C . SER A 1 82 ? 3.943 -6.830 -14.625 1.00 74.00 82 SER A C 1
ATOM 640 O O . SER A 1 82 ? 3.132 -7.612 -14.127 1.00 74.00 82 SER A O 1
ATOM 642 N N . THR A 1 83 ? 5.062 -6.466 -13.998 1.00 73.31 83 THR A N 1
ATOM 643 C CA . THR A 1 83 ? 5.349 -6.794 -12.594 1.00 73.31 83 THR A CA 1
ATOM 644 C C . THR A 1 83 ? 5.843 -5.578 -11.822 1.00 73.31 83 THR A C 1
ATOM 646 O O . THR A 1 83 ? 6.325 -4.604 -12.394 1.00 73.31 83 THR A O 1
ATOM 649 N N . LEU A 1 84 ? 5.723 -5.638 -10.496 1.00 73.31 84 LEU A N 1
ATOM 650 C CA . LEU A 1 84 ? 6.483 -4.783 -9.590 1.00 73.31 84 LEU A CA 1
ATOM 651 C C . LEU A 1 84 ? 7.620 -5.624 -9.012 1.00 73.31 84 LEU A C 1
ATOM 653 O O . LEU A 1 84 ? 7.359 -6.630 -8.353 1.00 73.31 84 LEU A O 1
ATOM 657 N N . ARG A 1 85 ? 8.863 -5.219 -9.262 1.00 75.06 85 ARG A N 1
ATOM 658 C CA . ARG A 1 85 ? 10.064 -5.898 -8.770 1.00 75.06 85 ARG A CA 1
ATOM 659 C C . ARG A 1 85 ? 11.101 -4.848 -8.388 1.00 75.06 85 ARG A C 1
ATOM 661 O O . ARG A 1 85 ? 11.253 -3.861 -9.100 1.00 75.06 85 ARG A O 1
ATOM 668 N N . ASN A 1 86 ? 11.782 -5.035 -7.254 1.00 73.75 86 ASN A N 1
ATOM 669 C CA . ASN A 1 86 ? 12.806 -4.097 -6.767 1.00 73.75 86 ASN A CA 1
ATOM 670 C C . ASN A 1 86 ? 12.338 -2.620 -6.721 1.00 73.75 86 ASN A C 1
ATOM 672 O O . ASN A 1 86 ? 13.091 -1.712 -7.057 1.00 73.75 86 ASN A O 1
ATOM 676 N N . ASN A 1 87 ? 11.080 -2.386 -6.324 1.00 70.56 87 ASN A N 1
ATOM 677 C CA . ASN A 1 87 ? 10.420 -1.067 -6.276 1.00 70.56 87 ASN A CA 1
ATOM 678 C C . ASN A 1 87 ? 10.291 -0.352 -7.635 1.00 70.56 87 ASN A C 1
ATOM 680 O O . ASN A 1 87 ? 9.976 0.834 -7.697 1.00 70.56 87 ASN A O 1
ATOM 684 N N . VAL A 1 88 ? 10.481 -1.074 -8.740 1.00 73.69 88 VAL A N 1
ATOM 685 C CA . VAL A 1 88 ? 10.253 -0.588 -10.102 1.00 73.69 88 VAL A CA 1
ATOM 686 C C . VAL A 1 88 ? 9.075 -1.352 -10.698 1.00 73.69 88 VAL A C 1
ATOM 688 O O . VAL A 1 88 ? 9.002 -2.577 -10.612 1.00 73.69 88 VAL A O 1
ATOM 691 N N . ARG A 1 89 ? 8.104 -0.640 -11.277 1.00 77.00 89 ARG A N 1
ATOM 692 C CA . ARG A 1 89 ? 6.947 -1.248 -11.952 1.00 77.00 89 ARG A CA 1
ATOM 693 C C . ARG A 1 89 ? 7.155 -1.229 -13.459 1.00 77.00 89 ARG A C 1
ATOM 695 O O . ARG A 1 89 ? 7.246 -0.148 -14.036 1.00 77.00 89 ARG A O 1
ATOM 702 N N . SER A 1 90 ? 7.141 -2.397 -14.093 1.00 79.12 90 SER A N 1
ATOM 703 C CA . SER A 1 90 ? 7.024 -2.504 -15.547 1.00 79.12 90 SER A CA 1
ATOM 704 C C . SER A 1 90 ? 5.567 -2.395 -15.995 1.00 79.12 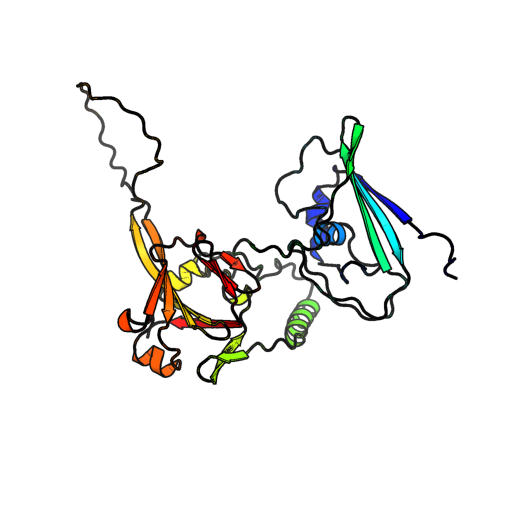90 SER A C 1
ATOM 706 O O . SER A 1 90 ? 4.637 -2.653 -15.227 1.00 79.12 90 SER A O 1
ATOM 708 N N . ARG A 1 91 ? 5.332 -1.998 -17.243 1.00 76.69 91 ARG A N 1
ATOM 709 C CA . ARG A 1 91 ? 4.006 -1.951 -17.872 1.00 76.69 91 ARG A CA 1
ATOM 710 C C . ARG A 1 91 ? 3.787 -3.178 -18.749 1.00 76.69 91 ARG A C 1
ATOM 712 O O . ARG A 1 91 ? 4.728 -3.748 -19.290 1.00 76.69 91 ARG A O 1
ATOM 719 N N . ALA A 1 92 ? 2.526 -3.562 -18.907 1.00 71.19 92 ALA A N 1
ATOM 720 C CA . ALA A 1 92 ? 2.169 -4.577 -19.882 1.00 71.19 92 ALA A CA 1
ATOM 721 C C . ALA A 1 92 ? 2.177 -3.962 -21.287 1.00 71.19 92 ALA A C 1
ATOM 723 O O . ALA A 1 92 ? 1.885 -2.772 -21.449 1.00 71.19 92 ALA A O 1
ATOM 724 N N . TRP A 1 93 ? 2.490 -4.770 -22.294 1.00 74.75 93 TRP A N 1
ATOM 725 C CA . TRP A 1 93 ? 2.448 -4.359 -23.695 1.00 74.75 93 TRP A CA 1
ATOM 726 C C . TRP A 1 93 ? 1.990 -5.513 -24.588 1.00 7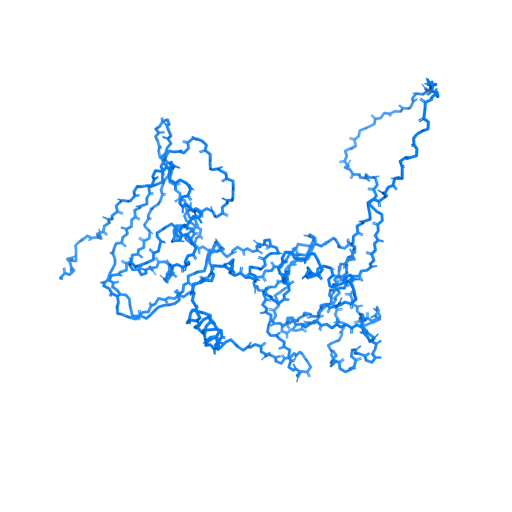4.75 93 TRP A C 1
ATOM 728 O O . TRP A 1 93 ? 2.153 -6.677 -24.229 1.00 74.75 93 TRP A O 1
ATOM 738 N N . GLY A 1 94 ? 1.377 -5.192 -25.724 1.00 74.19 94 GLY A N 1
ATOM 739 C CA . GLY A 1 94 ? 0.942 -6.179 -26.716 1.00 74.19 94 GLY A CA 1
ATOM 740 C C . GLY A 1 94 ? 1.965 -6.379 -27.837 1.00 74.19 94 GLY A C 1
ATOM 741 O O . GLY A 1 94 ? 3.088 -5.887 -27.777 1.00 74.19 94 GLY A O 1
ATOM 742 N N . ALA A 1 95 ? 1.557 -7.085 -28.886 1.00 73.88 95 ALA A N 1
ATOM 743 C CA . ALA A 1 95 ? 2.355 -7.273 -30.092 1.00 73.88 95 ALA A CA 1
ATOM 744 C C . ALA A 1 95 ? 2.612 -5.950 -30.852 1.00 73.88 95 ALA A C 1
ATOM 746 O O . ALA A 1 95 ? 2.011 -4.914 -30.566 1.00 73.88 95 ALA A O 1
ATOM 747 N N . GLY A 1 96 ? 3.474 -6.003 -31.874 1.00 73.81 96 GLY A N 1
ATOM 748 C CA . GLY A 1 96 ? 3.702 -4.880 -32.797 1.00 73.81 96 GLY A CA 1
ATOM 749 C C . GLY A 1 96 ? 4.995 -4.094 -32.572 1.00 73.81 96 GLY A C 1
ATOM 750 O O . GLY A 1 96 ? 5.087 -2.950 -33.009 1.00 73.81 96 GLY A O 1
ATOM 751 N N . ILE A 1 97 ? 5.993 -4.693 -31.916 1.00 78.69 97 ILE A N 1
ATOM 752 C CA . ILE A 1 97 ? 7.349 -4.132 -31.809 1.00 78.69 97 ILE A CA 1
ATOM 753 C C . ILE A 1 97 ? 8.345 -4.923 -32.665 1.00 78.69 97 ILE A C 1
ATOM 755 O O . ILE A 1 97 ? 8.082 -6.068 -33.029 1.00 78.69 97 ILE A O 1
ATOM 759 N N . GLY A 1 98 ? 9.485 -4.313 -32.999 1.00 82.88 98 GLY A N 1
ATOM 760 C CA . GLY A 1 98 ? 10.479 -4.922 -33.893 1.00 82.88 98 GLY A CA 1
ATOM 761 C C . GLY A 1 98 ? 11.307 -6.036 -33.245 1.00 82.88 98 GLY A C 1
ATOM 762 O O . GLY A 1 98 ? 11.594 -7.044 -33.889 1.00 82.88 98 GLY A O 1
ATOM 763 N N . CYS A 1 99 ? 11.684 -5.868 -31.978 1.00 89.50 99 CYS A N 1
ATOM 764 C CA . CYS A 1 99 ? 12.451 -6.842 -31.205 1.00 89.50 99 CYS A CA 1
ATOM 765 C C . CYS A 1 99 ? 12.219 -6.658 -29.701 1.00 89.50 99 CYS A C 1
ATOM 767 O O . CYS A 1 99 ? 11.634 -5.668 -29.262 1.00 89.50 99 CYS A O 1
ATOM 769 N N . SER A 1 100 ? 12.689 -7.620 -28.919 1.00 93.06 100 SER A N 1
ATOM 770 C CA . SER A 1 100 ? 12.744 -7.560 -27.460 1.00 93.06 100 SER A CA 1
ATOM 771 C C . SER A 1 100 ? 14.184 -7.699 -26.996 1.00 93.06 100 SER A C 1
ATOM 773 O O . SER A 1 100 ? 15.078 -8.026 -27.782 1.00 93.06 100 SER A O 1
ATOM 775 N N . PHE A 1 101 ? 14.414 -7.527 -25.702 1.00 95.00 101 PHE A N 1
ATOM 776 C CA . PHE A 1 101 ? 15.688 -7.885 -25.108 1.00 95.00 101 PHE A CA 1
ATOM 777 C C . PHE A 1 101 ? 15.551 -8.391 -23.678 1.00 95.00 101 PHE A C 1
ATOM 779 O O . PHE A 1 101 ? 14.541 -8.167 -23.014 1.00 95.00 101 PHE A O 1
ATOM 786 N N . ARG A 1 102 ? 16.594 -9.058 -23.189 1.00 94.56 102 ARG A N 1
ATOM 787 C CA . ARG A 1 102 ? 16.767 -9.371 -21.767 1.00 94.56 102 ARG A CA 1
ATOM 788 C C . ARG A 1 102 ? 18.198 -9.110 -21.328 1.00 94.56 102 ARG A C 1
ATOM 790 O O . ARG A 1 102 ? 19.107 -9.118 -22.155 1.00 94.56 102 ARG A O 1
ATOM 797 N N . ILE A 1 103 ? 18.395 -8.905 -20.032 1.00 93.19 103 ILE A N 1
ATOM 798 C CA . ILE A 1 103 ? 19.738 -8.791 -19.458 1.00 93.19 103 ILE A CA 1
ATOM 799 C C . ILE A 1 103 ? 20.274 -10.199 -19.216 1.00 93.19 103 ILE A C 1
ATOM 801 O O . ILE A 1 103 ? 19.622 -10.985 -18.531 1.00 93.19 103 ILE A O 1
ATOM 805 N N . GLU A 1 104 ? 21.437 -10.519 -19.777 1.00 92.00 104 GLU A N 1
ATOM 806 C CA . GLU A 1 104 ? 22.133 -11.778 -19.490 1.00 92.00 104 GLU A CA 1
ATOM 807 C C . GLU A 1 104 ? 23.095 -11.641 -18.315 1.00 92.00 104 GLU A C 1
ATOM 809 O O . GLU A 1 104 ? 23.179 -12.535 -17.476 1.00 92.00 104 GLU A O 1
ATOM 814 N N . ARG A 1 105 ? 23.821 -10.521 -18.247 1.00 90.50 105 ARG A N 1
ATOM 815 C CA . ARG A 1 105 ? 24.843 -10.282 -17.226 1.00 90.50 105 ARG A CA 1
ATOM 816 C C . ARG A 1 105 ? 24.979 -8.796 -16.939 1.00 90.50 105 ARG A C 1
ATOM 818 O O . ARG A 1 105 ? 24.802 -7.971 -17.831 1.00 90.50 105 ARG A O 1
ATOM 825 N N . CYS A 1 106 ? 25.333 -8.465 -15.703 1.00 89.12 106 CYS A N 1
ATOM 826 C CA . CYS A 1 106 ? 25.742 -7.122 -15.320 1.00 89.12 106 CYS A CA 1
ATOM 827 C C . CYS A 1 106 ? 26.964 -7.203 -14.397 1.00 89.12 106 CYS A C 1
ATOM 829 O O . CYS A 1 106 ? 27.012 -8.073 -13.526 1.00 89.12 106 CYS A O 1
ATOM 831 N N . CYS A 1 107 ? 27.950 -6.326 -14.570 1.00 86.38 107 CYS A N 1
ATOM 832 C CA . CYS A 1 107 ? 29.133 -6.281 -13.715 1.00 86.38 107 CYS A CA 1
ATOM 833 C C . CYS A 1 107 ? 29.629 -4.850 -13.470 1.00 86.38 107 CYS A C 1
ATOM 835 O O . CYS A 1 107 ? 29.369 -3.923 -14.236 1.00 86.38 107 CYS A O 1
ATOM 837 N N . ILE A 1 108 ? 30.338 -4.670 -12.359 1.00 84.50 108 ILE A N 1
ATOM 838 C CA . ILE A 1 108 ? 30.975 -3.414 -11.959 1.00 84.50 108 ILE A CA 1
ATOM 839 C C . ILE A 1 108 ? 32.451 -3.469 -12.326 1.00 84.50 108 ILE A C 1
ATOM 841 O O . ILE A 1 108 ? 33.150 -4.385 -11.894 1.00 84.50 108 ILE A O 1
ATOM 845 N N . VAL A 1 109 ? 32.953 -2.439 -13.003 1.00 82.81 109 VAL A N 1
ATOM 846 C CA . VAL A 1 109 ? 34.392 -2.212 -13.190 1.00 82.81 109 VAL A CA 1
ATOM 847 C C . VAL A 1 109 ? 34.895 -1.252 -12.117 1.00 82.81 109 VAL A C 1
ATOM 849 O O . VAL A 1 109 ? 34.315 -0.184 -11.898 1.00 82.81 109 VAL A O 1
ATOM 852 N N . LYS A 1 110 ? 35.979 -1.620 -11.427 1.00 82.44 110 LYS A N 1
ATOM 853 C CA . LYS A 1 110 ? 36.609 -0.774 -10.402 1.00 82.44 110 LYS A CA 1
ATOM 854 C C . LYS A 1 110 ? 37.670 0.145 -11.002 1.00 82.44 110 LYS A C 1
ATOM 856 O O . LYS A 1 110 ? 38.410 -0.265 -11.889 1.00 82.44 110 LYS A O 1
ATOM 861 N N . LYS A 1 111 ? 37.859 1.323 -10.394 1.00 77.94 111 LYS A N 1
ATOM 862 C CA . LYS A 1 111 ? 38.917 2.287 -10.776 1.00 77.94 111 LYS A CA 1
ATOM 863 C C . LYS A 1 111 ? 40.346 1.735 -10.686 1.00 77.94 111 LYS A C 1
ATOM 865 O O . LYS A 1 111 ? 41.236 2.238 -11.357 1.00 77.94 111 LYS A O 1
ATOM 870 N N . GLY A 1 112 ? 40.573 0.728 -9.840 1.00 77.00 112 GLY A N 1
ATOM 871 C CA . GLY A 1 112 ? 41.869 0.053 -9.682 1.00 77.00 112 GLY A CA 1
ATOM 872 C C . GLY A 1 112 ? 42.061 -1.169 -10.586 1.00 77.00 112 GLY A C 1
ATOM 873 O O . GLY A 1 112 ? 43.015 -1.914 -10.386 1.00 77.00 112 GLY A O 1
ATOM 874 N N . GLY A 1 113 ? 41.147 -1.406 -11.533 1.00 78.25 113 GLY A N 1
ATOM 875 C CA . GLY A 1 113 ? 41.078 -2.642 -12.307 1.00 78.25 113 GLY A CA 1
ATOM 876 C C . GLY A 1 113 ? 40.292 -3.753 -11.599 1.00 78.25 113 GLY A C 1
ATOM 877 O O . GLY A 1 113 ? 40.079 -3.738 -10.384 1.00 78.25 113 GLY A O 1
ATOM 878 N N . GLY A 1 114 ? 39.840 -4.727 -12.391 1.00 83.62 114 GLY A N 1
ATOM 879 C CA . GLY A 1 114 ? 39.023 -5.853 -11.939 1.00 83.62 114 GLY A CA 1
ATOM 880 C C . GLY A 1 114 ? 37.515 -5.603 -12.032 1.00 83.62 114 GLY A C 1
ATOM 881 O O . GLY A 1 114 ? 37.030 -4.476 -11.896 1.00 83.62 114 GLY A O 1
ATOM 882 N N . THR A 1 115 ? 36.780 -6.691 -12.256 1.00 87.00 115 THR A N 1
ATOM 883 C CA . THR A 1 115 ? 35.322 -6.717 -12.409 1.00 87.00 115 THR A CA 1
ATOM 884 C C . THR A 1 115 ? 34.667 -7.466 -11.254 1.00 87.00 115 THR A C 1
ATOM 886 O O . THR A 1 115 ? 35.185 -8.489 -10.809 1.00 87.00 115 THR A O 1
ATOM 889 N N . ILE A 1 116 ? 33.523 -6.980 -10.775 1.00 85.31 116 ILE A N 1
ATOM 890 C CA . ILE A 1 116 ? 32.638 -7.728 -9.872 1.00 85.31 116 ILE A CA 1
ATOM 891 C C . ILE A 1 116 ? 31.360 -8.052 -10.631 1.00 85.31 116 ILE A C 1
ATOM 893 O O . ILE A 1 116 ? 30.648 -7.132 -11.030 1.00 85.31 116 ILE A O 1
ATOM 897 N N . ASP A 1 117 ? 31.053 -9.335 -10.783 1.00 87.06 117 ASP A N 1
ATOM 898 C CA . ASP A 1 117 ? 29.758 -9.758 -11.303 1.00 87.06 117 ASP A CA 1
ATOM 899 C C . ASP A 1 117 ? 28.652 -9.473 -10.296 1.00 87.06 117 ASP A C 1
ATOM 901 O O . ASP A 1 117 ? 28.792 -9.710 -9.094 1.00 87.06 117 ASP A O 1
ATOM 905 N N . LEU A 1 118 ? 27.559 -8.914 -10.803 1.00 83.50 118 LEU A N 1
ATOM 906 C CA . LEU A 1 118 ? 26.369 -8.648 -10.024 1.00 83.50 118 LEU A CA 1
ATOM 907 C C . LEU A 1 118 ? 25.383 -9.787 -10.220 1.00 83.50 118 LEU A C 1
ATOM 909 O O . LEU A 1 118 ? 25.140 -10.229 -11.341 1.00 83.50 118 LEU A O 1
ATOM 913 N N . GLU A 1 119 ? 24.762 -10.200 -9.125 1.00 85.75 119 GLU A N 1
ATOM 914 C CA . GLU A 1 119 ? 23.661 -11.152 -9.156 1.00 85.75 119 GLU A CA 1
ATOM 915 C C . GLU A 1 119 ? 22.327 -10.400 -9.237 1.00 85.75 119 GLU A C 1
ATOM 917 O O . GLU A 1 119 ? 22.101 -9.466 -8.454 1.00 85.75 119 GLU A O 1
ATOM 922 N N . PRO A 1 120 ? 21.424 -10.776 -10.160 1.00 85.69 120 PRO A N 1
ATOM 923 C CA . PRO A 1 120 ? 20.107 -10.172 -10.224 1.00 85.69 120 PRO A CA 1
ATOM 924 C C . PRO A 1 120 ? 19.252 -10.607 -9.031 1.00 85.69 120 PRO A C 1
ATOM 926 O O . PRO A 1 120 ? 19.381 -11.705 -8.491 1.00 85.69 120 PRO A O 1
ATOM 929 N N . ARG A 1 121 ? 18.284 -9.770 -8.661 1.00 80.75 121 ARG A N 1
ATOM 930 C CA . ARG A 1 121 ? 17.293 -10.071 -7.619 1.00 80.75 121 ARG A CA 1
ATOM 931 C C . ARG A 1 121 ? 15.920 -10.257 -8.251 1.00 80.75 121 ARG A C 1
ATOM 933 O O . ARG A 1 121 ? 15.032 -9.418 -8.111 1.00 80.75 121 ARG A O 1
ATOM 940 N N . LEU A 1 122 ? 15.757 -11.361 -8.981 1.00 76.06 122 LEU A N 1
ATOM 941 C CA . LEU A 1 122 ? 14.548 -11.644 -9.771 1.00 76.06 122 LEU A CA 1
ATOM 942 C C . LEU A 1 122 ? 13.349 -12.097 -8.917 1.00 76.06 122 LEU A C 1
ATOM 944 O O . LEU A 1 122 ? 12.201 -11.879 -9.297 1.00 76.06 122 LEU A O 1
ATOM 948 N N . SER A 1 123 ? 13.602 -12.697 -7.753 1.00 65.81 123 SER A N 1
ATOM 949 C CA . SER A 1 123 ? 12.572 -13.167 -6.812 1.00 65.81 123 SER A CA 1
ATOM 950 C C . SER A 1 123 ? 12.215 -12.146 -5.728 1.00 65.81 123 SER A C 1
ATOM 952 O O . SER A 1 123 ? 11.301 -12.383 -4.941 1.00 65.81 123 SER A O 1
ATOM 954 N N . HIS A 1 124 ? 12.919 -11.012 -5.666 1.00 52.06 124 HIS A N 1
ATOM 955 C CA . HIS A 1 124 ? 12.729 -10.028 -4.608 1.00 52.06 124 HIS A CA 1
ATOM 956 C C . HIS A 1 124 ? 11.554 -9.093 -4.931 1.00 52.06 124 HIS A C 1
ATOM 958 O O . HIS A 1 124 ? 11.684 -8.061 -5.597 1.00 52.06 124 HIS A O 1
ATOM 964 N N . THR A 1 125 ? 10.380 -9.446 -4.422 1.00 50.19 125 THR A N 1
ATOM 965 C CA . THR A 1 125 ? 9.319 -8.481 -4.133 1.00 50.19 125 THR A CA 1
ATOM 966 C C . THR A 1 125 ? 9.727 -7.739 -2.863 1.00 50.19 125 THR A C 1
ATOM 968 O O . THR A 1 125 ? 9.780 -8.353 -1.800 1.00 50.19 125 THR A O 1
ATOM 971 N N . SER A 1 126 ? 10.088 -6.455 -2.961 1.00 41.88 126 SER A N 1
ATOM 972 C CA . SER A 1 126 ? 10.468 -5.672 -1.778 1.00 41.88 126 SER A CA 1
ATOM 973 C C . SER A 1 126 ? 9.325 -5.692 -0.765 1.00 41.88 126 SER A C 1
ATOM 975 O O . SER A 1 126 ? 8.225 -5.233 -1.064 1.00 41.88 126 SER A O 1
ATOM 977 N N . ALA A 1 127 ? 9.579 -6.260 0.412 1.00 40.62 127 ALA A N 1
ATOM 978 C CA . ALA A 1 127 ? 8.584 -6.397 1.474 1.00 40.62 127 ALA A CA 1
ATOM 979 C C . ALA A 1 127 ? 8.385 -5.100 2.280 1.00 40.62 127 ALA A C 1
ATOM 981 O O . ALA A 1 127 ? 7.454 -5.015 3.076 1.00 40.62 127 ALA A O 1
ATOM 982 N N . VAL A 1 128 ? 9.238 -4.092 2.073 1.00 36.56 128 VAL A N 1
ATOM 983 C CA . VAL A 1 128 ? 9.226 -2.836 2.829 1.00 36.56 128 VAL A CA 1
ATOM 984 C C . VAL A 1 128 ? 9.459 -1.670 1.866 1.00 36.56 128 VAL A C 1
ATOM 986 O O . VAL A 1 128 ? 10.472 -1.632 1.162 1.00 36.56 128 VAL A O 1
ATOM 989 N N . GLU A 1 129 ? 8.516 -0.730 1.827 1.00 46.78 129 GLU A N 1
ATOM 990 C CA . GLU A 1 129 ? 8.691 0.602 1.241 1.00 46.78 129 GLU A CA 1
ATOM 991 C C . GLU A 1 129 ? 8.543 1.658 2.353 1.00 46.78 129 GLU A C 1
ATOM 993 O O . GLU A 1 129 ? 7.768 1.455 3.290 1.00 46.78 129 GLU A O 1
ATOM 998 N N . PRO A 1 130 ? 9.262 2.794 2.280 1.00 37.47 130 PRO A N 1
ATOM 999 C CA . PRO A 1 130 ? 8.952 3.953 3.107 1.00 37.47 130 PRO A CA 1
ATOM 1000 C C . PRO A 1 130 ? 7.546 4.466 2.764 1.00 37.47 130 PRO A C 1
ATOM 1002 O O . PRO A 1 130 ? 7.182 4.546 1.592 1.00 37.47 130 PRO A O 1
ATOM 1005 N N . THR A 1 131 ? 6.769 4.833 3.786 1.00 42.00 131 THR A N 1
ATOM 1006 C CA . THR A 1 131 ? 5.388 5.352 3.717 1.00 42.00 131 THR A CA 1
ATOM 1007 C C . THR A 1 131 ? 5.309 6.716 3.006 1.00 42.00 131 THR A C 1
ATOM 1009 O O . THR A 1 131 ? 4.948 7.730 3.588 1.00 42.00 131 THR A O 1
ATOM 1012 N N . LEU A 1 132 ? 5.660 6.770 1.725 1.00 35.00 132 LEU A N 1
ATOM 1013 C CA . LEU A 1 132 ? 5.489 7.908 0.829 1.00 35.00 132 LEU A CA 1
ATOM 1014 C C . LEU A 1 132 ? 4.883 7.368 -0.465 1.00 35.00 132 LEU A C 1
ATOM 1016 O O . LEU A 1 132 ? 5.598 6.975 -1.382 1.00 35.00 132 LEU A O 1
ATOM 1020 N N . ALA A 1 133 ? 3.553 7.358 -0.568 1.00 35.38 133 ALA A N 1
ATOM 1021 C CA . ALA A 1 133 ? 2.946 7.217 -1.885 1.00 35.38 133 ALA A CA 1
ATOM 1022 C C . ALA A 1 133 ? 3.190 8.523 -2.645 1.00 35.38 133 ALA A C 1
ATOM 1024 O O . ALA A 1 133 ? 2.806 9.592 -2.158 1.00 35.38 133 ALA A O 1
ATOM 1025 N N . PRO A 1 134 ? 3.769 8.486 -3.853 1.00 35.28 134 PRO A N 1
ATOM 1026 C CA . PRO A 1 134 ? 3.861 9.666 -4.688 1.00 35.28 134 PRO A CA 1
ATOM 1027 C C . PRO A 1 134 ? 2.463 9.982 -5.234 1.00 35.28 134 PRO A C 1
ATOM 1029 O O . PRO A 1 134 ? 2.128 9.659 -6.369 1.00 35.28 134 PRO A O 1
ATOM 1032 N N . VAL A 1 135 ? 1.613 10.635 -4.438 1.00 36.59 135 VAL A N 1
ATOM 1033 C CA . VAL A 1 135 ? 0.385 11.264 -4.945 1.00 36.59 135 VAL A CA 1
ATOM 1034 C C . VAL A 1 135 ? 0.703 12.699 -5.337 1.00 36.59 135 VAL A C 1
ATOM 1036 O O . VAL A 1 135 ? 0.257 13.661 -4.721 1.00 36.59 135 VAL A O 1
ATOM 1039 N N . ALA A 1 136 ? 1.541 12.814 -6.358 1.00 38.03 136 ALA A N 1
ATOM 1040 C CA . ALA A 1 136 ? 1.523 13.842 -7.385 1.00 38.03 136 ALA A CA 1
ATOM 1041 C C . ALA A 1 136 ? 2.823 13.687 -8.163 1.00 38.03 136 ALA A C 1
ATOM 1043 O O . ALA A 1 136 ? 3.906 13.935 -7.641 1.00 38.03 136 ALA A O 1
ATOM 1044 N N . VAL A 1 137 ? 2.687 13.338 -9.440 1.00 41.50 137 VAL A N 1
ATOM 1045 C CA . VAL A 1 137 ? 3.561 13.870 -10.481 1.00 41.50 137 VAL A CA 1
ATOM 1046 C C . VAL A 1 137 ? 3.849 15.324 -10.113 1.00 41.50 137 VAL A C 1
ATOM 1048 O O . VAL A 1 137 ? 2.931 16.150 -10.058 1.00 41.50 137 VAL A O 1
ATOM 1051 N N . GLU A 1 138 ? 5.102 15.596 -9.763 1.00 34.34 138 GLU A N 1
ATOM 1052 C CA . GLU A 1 138 ? 5.649 16.939 -9.670 1.00 34.34 138 GLU A CA 1
ATOM 1053 C C . GLU A 1 138 ? 5.111 17.710 -10.878 1.00 34.34 138 GLU A C 1
ATOM 1055 O O . GLU A 1 138 ? 5.254 17.258 -12.014 1.00 34.34 138 GLU A O 1
ATOM 1060 N N . ARG A 1 139 ? 4.335 18.773 -10.631 1.00 41.84 139 ARG A N 1
ATOM 1061 C CA . ARG A 1 139 ? 3.576 19.474 -11.671 1.00 41.84 139 ARG A CA 1
ATOM 1062 C C . ARG A 1 139 ? 4.528 20.101 -12.688 1.00 41.84 139 ARG A C 1
ATOM 1064 O O . ARG A 1 139 ? 4.779 21.299 -12.642 1.00 41.84 139 ARG A O 1
ATOM 1071 N N . THR A 1 140 ? 4.973 19.341 -13.675 1.00 39.66 140 THR A N 1
ATOM 1072 C CA . THR A 1 140 ? 5.358 19.905 -14.960 1.00 39.66 140 THR A CA 1
ATOM 1073 C C . THR A 1 140 ? 4.080 19.987 -15.782 1.00 39.66 140 THR A C 1
ATOM 1075 O O . THR A 1 140 ? 3.635 19.018 -16.393 1.00 39.66 140 THR A O 1
ATOM 1078 N N . MET A 1 141 ? 3.418 21.145 -15.725 1.00 38.22 141 MET A N 1
ATOM 1079 C CA . MET A 1 141 ? 2.293 21.449 -16.607 1.00 38.22 141 MET A CA 1
ATOM 1080 C C . MET A 1 141 ? 2.790 21.503 -18.057 1.00 38.22 141 MET A C 1
ATOM 1082 O O . MET A 1 141 ? 3.230 22.548 -18.524 1.00 38.22 141 MET A O 1
ATOM 1086 N N . THR A 1 142 ? 2.670 20.404 -18.797 1.00 55.25 142 THR A N 1
ATOM 1087 C CA . THR A 1 142 ? 2.806 20.404 -20.258 1.00 55.25 142 THR A CA 1
ATOM 1088 C C . THR A 1 142 ? 1.423 20.269 -20.895 1.00 55.25 142 THR A C 1
ATOM 1090 O O . THR A 1 142 ? 0.974 19.203 -21.291 1.00 55.25 142 THR A O 1
ATOM 1093 N N . THR A 1 143 ? 0.742 21.410 -21.032 1.00 49.28 143 THR A N 1
ATOM 1094 C CA . THR A 1 143 ? -0.489 21.628 -21.826 1.00 49.28 143 THR A CA 1
ATOM 1095 C C . THR A 1 143 ? -1.802 20.985 -21.329 1.00 49.28 143 THR A C 1
ATOM 1097 O O . THR A 1 143 ? -1.843 19.936 -20.688 1.00 49.28 143 THR A O 1
ATOM 1100 N N . ARG A 1 144 ? -2.934 21.627 -21.670 1.00 47.72 144 ARG A N 1
ATOM 1101 C CA . ARG A 1 144 ? -4.307 21.202 -21.307 1.00 47.72 144 ARG A CA 1
ATOM 1102 C C . ARG A 1 144 ? -4.675 19.793 -21.808 1.00 47.72 144 ARG A C 1
ATOM 1104 O O . ARG A 1 144 ? -5.497 19.126 -21.184 1.00 47.72 144 ARG A O 1
ATOM 1111 N N . ALA A 1 145 ? -4.058 19.321 -22.892 1.00 44.75 145 ALA A N 1
ATOM 1112 C CA . ALA A 1 145 ? -4.320 17.996 -23.455 1.00 44.75 145 ALA A CA 1
ATOM 1113 C C . ALA A 1 145 ? -3.748 16.857 -22.588 1.00 44.75 145 ALA A C 1
ATOM 1115 O O . ALA A 1 145 ? -4.399 15.823 -22.422 1.00 44.75 145 ALA A O 1
ATOM 1116 N N . ALA A 1 146 ? -2.581 17.061 -21.966 1.00 45.22 146 ALA A N 1
ATOM 1117 C CA . ALA A 1 146 ? -1.955 16.063 -21.097 1.00 45.22 146 ALA A CA 1
ATOM 1118 C C . ALA A 1 146 ? -2.738 15.860 -19.790 1.00 45.22 146 ALA A C 1
ATOM 1120 O O . ALA A 1 146 ? -2.915 14.727 -19.349 1.00 45.22 146 ALA A O 1
ATOM 1121 N N . ALA A 1 147 ? -3.300 16.934 -19.222 1.00 48.72 147 ALA A N 1
ATOM 1122 C CA . ALA A 1 147 ? -4.168 16.854 -18.044 1.00 48.72 147 ALA A CA 1
ATOM 1123 C C . ALA A 1 147 ? -5.459 16.059 -18.323 1.00 48.72 147 ALA A C 1
ATOM 1125 O O . ALA A 1 147 ? -5.873 15.235 -17.509 1.00 48.72 147 ALA A O 1
ATOM 1126 N N . SER A 1 148 ? -6.062 16.253 -19.503 1.00 46.75 148 SER A N 1
ATOM 1127 C CA . SER A 1 148 ? -7.234 15.484 -19.940 1.00 46.75 148 SER A CA 1
ATOM 1128 C C . SER A 1 148 ? -6.897 14.006 -20.158 1.00 46.75 148 SER A C 1
ATOM 1130 O O . SER A 1 148 ? -7.676 13.140 -19.768 1.00 46.75 148 SER A O 1
ATOM 1132 N N . ASN A 1 149 ? -5.734 13.692 -20.737 1.00 50.19 149 ASN A N 1
ATOM 1133 C CA . ASN A 1 149 ? -5.304 12.307 -20.941 1.00 50.19 149 ASN A CA 1
ATOM 1134 C C . ASN A 1 149 ? -4.924 11.601 -19.634 1.00 50.19 149 ASN A C 1
ATOM 1136 O O . ASN A 1 149 ? -5.285 10.441 -19.478 1.00 50.19 149 ASN A O 1
ATOM 1140 N N . ALA A 1 150 ? -4.299 12.283 -18.671 1.00 51.12 150 ALA A N 1
ATOM 1141 C CA . ALA A 1 150 ? -4.041 11.729 -17.339 1.00 51.12 150 ALA A CA 1
ATOM 1142 C C . ALA A 1 150 ? -5.351 11.415 -16.589 1.00 51.12 150 ALA A C 1
ATOM 1144 O O . ALA A 1 150 ? -5.513 10.326 -16.038 1.00 51.12 150 ALA A O 1
ATOM 1145 N N . LEU A 1 151 ? -6.335 12.322 -16.659 1.00 47.81 151 LEU A N 1
ATOM 1146 C CA . LEU A 1 151 ? -7.675 12.111 -16.100 1.00 47.81 151 LEU A CA 1
ATOM 1147 C C . LEU A 1 151 ? -8.428 10.975 -16.815 1.00 47.81 151 LEU A C 1
ATOM 1149 O O . LEU A 1 151 ? -9.195 10.239 -16.197 1.00 47.81 151 LEU A O 1
ATOM 1153 N N . ARG A 1 152 ? -8.211 10.808 -18.126 1.00 41.97 152 ARG A N 1
ATOM 1154 C CA . ARG A 1 152 ? -8.817 9.743 -18.934 1.00 41.97 152 ARG A CA 1
ATOM 1155 C C . ARG A 1 152 ? -8.135 8.392 -18.703 1.00 41.97 152 ARG A C 1
ATOM 1157 O O . ARG A 1 152 ? -8.835 7.393 -18.647 1.00 41.97 152 ARG A O 1
ATOM 1164 N N . GLN A 1 153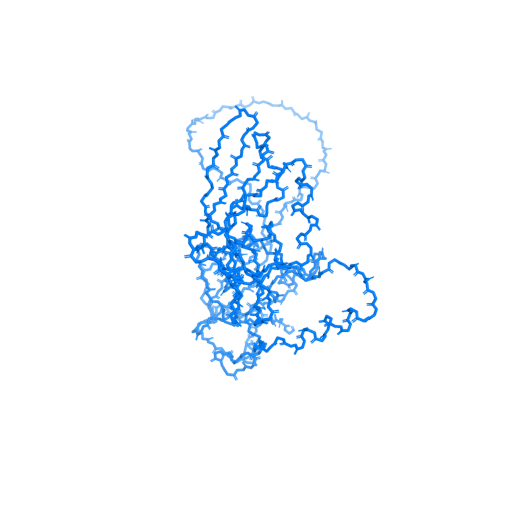 ? -6.820 8.349 -18.487 1.00 43.00 153 GLN A N 1
ATOM 1165 C CA . GLN A 1 153 ? -6.090 7.125 -18.135 1.00 43.00 153 GLN A CA 1
ATOM 1166 C C . GLN A 1 153 ? -6.400 6.643 -16.712 1.00 43.00 153 GLN A C 1
ATOM 1168 O O . GLN A 1 153 ? -6.518 5.437 -16.512 1.00 43.00 153 GLN A O 1
ATOM 1173 N N . GLN A 1 154 ? -6.679 7.547 -15.763 1.00 46.56 154 GLN A N 1
ATOM 1174 C CA . GLN A 1 154 ? -7.277 7.166 -14.473 1.00 46.56 154 GLN A CA 1
ATOM 1175 C C . GLN A 1 154 ? -8.626 6.442 -14.630 1.00 46.56 154 GLN A C 1
ATOM 1177 O O . GLN A 1 154 ? -8.959 5.596 -13.808 1.00 46.56 154 GLN A O 1
ATOM 1182 N N . ARG A 1 155 ? -9.394 6.722 -15.694 1.00 40.16 155 ARG A N 1
ATOM 1183 C CA . ARG A 1 155 ? -10.683 6.056 -15.966 1.00 40.16 155 ARG A CA 1
ATOM 1184 C C . ARG A 1 155 ? -10.548 4.670 -16.614 1.00 40.16 155 ARG A C 1
ATOM 1186 O O . ARG A 1 155 ? -11.553 3.972 -16.706 1.00 40.16 155 ARG A O 1
ATOM 1193 N N . PHE A 1 156 ? -9.357 4.269 -17.074 1.00 35.47 156 PHE A N 1
ATOM 1194 C CA . PHE A 1 156 ? -9.145 3.009 -17.808 1.00 35.47 156 PHE A CA 1
ATOM 1195 C C . PHE A 1 156 ? -8.483 1.885 -17.000 1.00 35.47 156 PHE A C 1
ATOM 1197 O O . PHE A 1 156 ? -8.350 0.773 -17.510 1.00 35.47 156 PHE A O 1
ATOM 1204 N N . VAL A 1 157 ? -8.150 2.104 -15.727 1.00 40.00 157 VAL A N 1
ATOM 1205 C CA . VAL A 1 157 ? -7.822 1.000 -14.820 1.00 40.00 157 VAL A CA 1
ATOM 1206 C C . VAL A 1 157 ? -9.148 0.395 -14.349 1.00 40.00 157 VAL A C 1
ATOM 1208 O O . VAL A 1 157 ? -9.798 0.936 -13.461 1.00 40.00 157 VAL A O 1
ATOM 1211 N N . ARG A 1 158 ? -9.582 -0.732 -14.934 1.00 36.19 158 ARG A N 1
ATOM 1212 C CA . ARG A 1 158 ? -10.639 -1.584 -14.342 1.00 36.19 158 ARG A CA 1
ATOM 1213 C C . ARG A 1 158 ? -10.097 -2.303 -13.095 1.00 36.19 158 ARG A C 1
ATOM 1215 O O . ARG A 1 158 ? -10.171 -3.520 -12.976 1.00 36.19 158 ARG A O 1
ATOM 1222 N N . GLU A 1 159 ? -9.523 -1.553 -12.163 1.00 48.19 159 GLU A N 1
ATOM 1223 C CA . GLU A 1 159 ? -9.374 -2.011 -10.793 1.00 48.19 159 GLU A CA 1
ATOM 1224 C C . GLU A 1 159 ? -10.734 -1.838 -10.138 1.00 48.19 159 GLU A C 1
ATOM 1226 O O . GLU A 1 159 ? -11.323 -0.758 -10.161 1.00 48.19 159 GLU A O 1
ATOM 1231 N N . VAL A 1 160 ? -11.251 -2.921 -9.567 1.00 49.16 160 VAL A N 1
ATOM 1232 C CA . VAL A 1 160 ? -12.389 -2.851 -8.660 1.00 49.16 160 VAL A CA 1
ATOM 1233 C C . VAL A 1 160 ? -11.964 -1.957 -7.494 1.00 49.16 160 VAL A C 1
ATOM 1235 O O . VAL A 1 160 ? -11.256 -2.398 -6.592 1.00 49.16 160 VAL A O 1
ATOM 1238 N N . THR A 1 161 ? -12.337 -0.678 -7.556 1.00 64.44 161 THR A N 1
ATOM 1239 C CA . THR A 1 161 ? -12.059 0.305 -6.502 1.00 64.44 161 THR A CA 1
ATOM 1240 C C . THR A 1 161 ? -12.849 -0.030 -5.242 1.00 64.44 161 THR A C 1
ATOM 1242 O O . THR A 1 161 ? -12.408 0.297 -4.149 1.00 64.44 161 THR A O 1
ATOM 1245 N N . ILE A 1 162 ? -13.991 -0.710 -5.397 1.00 72.44 162 ILE A N 1
ATOM 1246 C CA . ILE A 1 162 ? -14.939 -1.027 -4.329 1.00 72.44 162 ILE A CA 1
ATOM 1247 C C . ILE A 1 162 ? -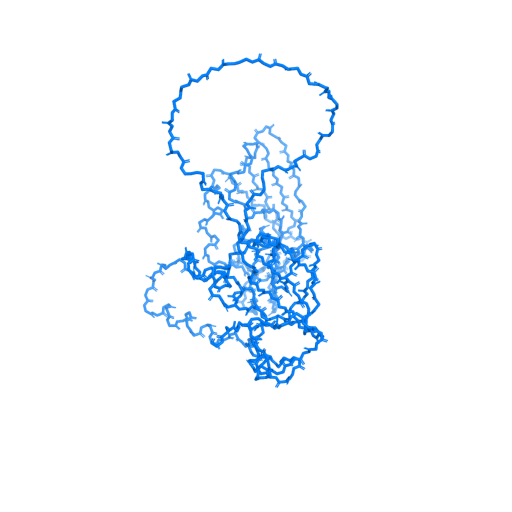15.129 -2.543 -4.229 1.00 72.44 162 ILE A C 1
ATOM 1249 O O . ILE A 1 162 ? -15.626 -3.163 -5.163 1.00 72.44 162 ILE A O 1
ATOM 1253 N N . GLN A 1 163 ? -14.779 -3.134 -3.093 1.00 77.69 163 GLN A N 1
ATOM 1254 C CA . GLN A 1 163 ? -15.061 -4.525 -2.745 1.00 77.69 163 GLN A CA 1
ATOM 1255 C C . GLN A 1 163 ? -16.053 -4.593 -1.587 1.00 77.69 163 GLN A C 1
ATOM 1257 O O . GLN A 1 163 ? -16.080 -3.715 -0.730 1.00 77.69 163 GLN A O 1
ATOM 1262 N N . TYR A 1 164 ? -16.828 -5.671 -1.522 1.00 81.88 164 TYR A N 1
ATOM 1263 C CA . TYR A 1 164 ? -17.673 -5.928 -0.363 1.00 81.88 164 TYR A CA 1
ATOM 1264 C C . TYR A 1 164 ? -16.820 -6.338 0.845 1.00 81.88 164 TYR A C 1
ATOM 1266 O O . TYR A 1 164 ? -15.947 -7.203 0.736 1.00 81.88 164 TYR A O 1
ATOM 1274 N N . ASN A 1 165 ? -17.043 -5.671 1.978 1.00 89.56 165 ASN A N 1
ATOM 1275 C CA . ASN A 1 165 ? -16.398 -5.959 3.255 1.00 89.56 165 ASN A CA 1
ATOM 1276 C C . ASN A 1 165 ? -16.948 -7.251 3.890 1.00 89.56 165 ASN A C 1
ATOM 1278 O O . ASN A 1 165 ? -17.849 -7.895 3.349 1.00 89.56 165 ASN A O 1
ATOM 1282 N N . LEU A 1 166 ? -16.444 -7.621 5.070 1.00 88.50 166 LEU A N 1
ATOM 1283 C CA . LEU A 1 166 ? -16.916 -8.803 5.814 1.00 88.50 166 LEU A CA 1
ATOM 1284 C C . LEU A 1 166 ? -18.406 -8.750 6.220 1.00 88.50 166 LEU A C 1
ATOM 1286 O O . LEU A 1 166 ? -18.965 -9.763 6.634 1.00 88.50 166 LEU A O 1
ATOM 1290 N N . CYS A 1 167 ? -19.051 -7.590 6.102 1.00 92.50 167 CYS A N 1
ATOM 1291 C CA . CYS A 1 167 ? -20.470 -7.356 6.375 1.00 92.50 167 CYS A CA 1
ATOM 1292 C C . CYS A 1 167 ? -21.290 -7.101 5.098 1.00 92.50 167 CYS A C 1
ATOM 1294 O O . CYS A 1 167 ? -22.443 -6.689 5.189 1.00 92.50 167 CYS A O 1
ATOM 1296 N N . ASN A 1 168 ? -20.715 -7.366 3.920 1.00 88.31 168 ASN A N 1
ATOM 1297 C CA . ASN A 1 168 ? -21.329 -7.139 2.614 1.00 88.31 168 ASN A CA 1
ATOM 1298 C C . ASN A 1 168 ? -21.680 -5.663 2.321 1.00 88.31 168 ASN A C 1
ATOM 1300 O O . ASN A 1 168 ? -22.640 -5.366 1.611 1.00 88.31 168 ASN A O 1
ATOM 1304 N N . GLU A 1 169 ? -20.872 -4.731 2.827 1.00 89.94 169 GLU A N 1
ATOM 1305 C CA . GLU A 1 169 ? -20.950 -3.297 2.522 1.00 89.94 169 GLU A CA 1
ATOM 1306 C C . GLU A 1 169 ? -19.832 -2.878 1.554 1.00 89.94 169 GLU A C 1
ATOM 1308 O O . GLU A 1 169 ? -18.739 -3.451 1.590 1.00 89.94 169 GLU A O 1
ATOM 1313 N N . PRO A 1 170 ? -20.059 -1.872 0.695 1.00 86.38 170 PRO A N 1
ATOM 1314 C CA . PRO A 1 170 ? -19.062 -1.412 -0.266 1.00 86.38 170 PRO A CA 1
ATOM 1315 C C . PRO A 1 170 ? -17.915 -0.654 0.419 1.00 86.38 170 PRO A C 1
ATOM 1317 O O . PRO A 1 170 ? -18.083 0.483 0.850 1.00 86.38 170 PRO A O 1
ATOM 1320 N N . TRP A 1 171 ? -16.727 -1.254 0.479 1.00 87.88 171 TRP A N 1
ATOM 1321 C CA . TRP A 1 171 ? -15.491 -0.642 0.981 1.00 87.88 171 TRP A CA 1
ATOM 1322 C C . TRP A 1 171 ? -14.453 -0.495 -0.124 1.00 87.88 171 TRP A C 1
ATOM 1324 O O . TRP A 1 171 ? -14.506 -1.189 -1.136 1.00 87.88 171 TRP A O 1
ATOM 1334 N N . LEU A 1 172 ? -13.470 0.388 0.064 1.00 83.50 172 LEU A N 1
ATOM 1335 C CA . LEU A 1 172 ? -12.386 0.506 -0.904 1.00 83.50 172 LEU A CA 1
ATOM 1336 C C . LEU A 1 172 ? -11.509 -0.749 -0.872 1.00 83.50 172 LEU A C 1
ATOM 1338 O O . LEU A 1 172 ? -11.130 -1.228 0.201 1.00 83.50 172 LEU A O 1
ATOM 1342 N N . LYS A 1 173 ? -11.145 -1.255 -2.055 1.00 83.94 173 LYS A N 1
ATOM 1343 C CA . LYS A 1 173 ? -10.060 -2.233 -2.181 1.00 83.94 173 LYS A CA 1
ATOM 1344 C C . LYS A 1 173 ? -8.791 -1.607 -1.608 1.00 83.94 173 LYS A C 1
ATOM 1346 O O . LYS A 1 173 ? -8.477 -0.455 -1.905 1.00 83.94 173 LYS A O 1
ATOM 1351 N N . TYR A 1 174 ? -8.061 -2.370 -0.804 1.00 82.12 174 TYR A N 1
ATOM 1352 C CA . TYR A 1 174 ? -6.793 -1.931 -0.250 1.00 82.12 174 TYR A CA 1
ATOM 1353 C C . TYR A 1 174 ? -5.827 -1.529 -1.368 1.00 82.12 174 TYR A C 1
ATOM 1355 O O . TYR A 1 174 ? -5.653 -2.229 -2.367 1.00 82.12 174 TYR A O 1
ATOM 1363 N N . SER A 1 175 ? -5.207 -0.372 -1.175 1.00 77.69 175 SER A N 1
ATOM 1364 C CA . SER A 1 175 ? -4.124 0.146 -1.992 1.00 77.69 175 SER A CA 1
ATOM 1365 C C . SER A 1 175 ? -3.283 1.052 -1.111 1.00 77.69 175 SER A C 1
ATOM 1367 O O . SER A 1 175 ? -3.831 1.880 -0.378 1.00 77.69 175 SER A O 1
ATOM 1369 N N . ILE A 1 176 ? -1.959 0.944 -1.223 1.00 77.88 176 ILE A N 1
ATOM 1370 C CA . ILE A 1 176 ? -1.016 1.785 -0.475 1.00 77.88 176 ILE A CA 1
ATOM 1371 C C . ILE A 1 176 ? -1.303 3.285 -0.665 1.00 77.88 176 ILE A C 1
ATOM 1373 O O . ILE A 1 176 ? -1.195 4.069 0.270 1.00 77.88 176 ILE A O 1
ATOM 1377 N N . SER A 1 177 ? -1.787 3.678 -1.848 1.00 72.94 177 SER A N 1
ATOM 1378 C CA . SER A 1 177 ? -2.170 5.063 -2.161 1.00 72.94 177 SER A CA 1
ATOM 1379 C C . SER A 1 177 ? -3.291 5.632 -1.278 1.00 72.94 177 SER A C 1
ATOM 1381 O O . SER A 1 177 ? -3.435 6.849 -1.183 1.00 72.94 177 SER A O 1
ATOM 1383 N N . ILE A 1 178 ? -4.091 4.772 -0.639 1.00 80.38 178 ILE A N 1
ATOM 1384 C CA . ILE A 1 178 ? -5.198 5.175 0.235 1.00 80.38 178 ILE A CA 1
ATOM 1385 C C . ILE A 1 178 ? -4.696 5.493 1.650 1.00 80.38 178 ILE A C 1
ATOM 1387 O O . ILE A 1 178 ? -5.213 6.416 2.285 1.00 80.38 178 ILE A O 1
ATOM 1391 N N . VAL A 1 179 ? -3.710 4.731 2.135 1.00 84.25 179 VAL A N 1
ATOM 1392 C CA . VAL A 1 179 ? -3.159 4.823 3.502 1.00 84.25 179 VAL A CA 1
ATOM 1393 C C . VAL A 1 179 ? -1.929 5.716 3.601 1.00 84.25 179 VAL A C 1
ATOM 1395 O O . VAL A 1 179 ? -1.616 6.199 4.682 1.00 84.25 179 VAL A O 1
ATOM 1398 N N . ALA A 1 180 ? -1.244 5.965 2.494 1.00 77.69 180 ALA A N 1
ATOM 1399 C CA . ALA A 1 180 ? -0.086 6.837 2.469 1.00 77.69 180 ALA A CA 1
ATOM 1400 C C . ALA A 1 180 ? -0.448 8.328 2.549 1.00 77.69 180 ALA A C 1
ATOM 1402 O O . ALA A 1 180 ? -1.574 8.749 2.262 1.00 77.69 180 ALA A O 1
ATOM 1403 N N . ASP A 1 181 ? 0.553 9.129 2.907 1.00 78.50 181 ASP A N 1
ATOM 1404 C CA . ASP A 1 181 ? 0.422 10.571 3.069 1.00 78.50 181 ASP A CA 1
ATOM 1405 C C . ASP A 1 181 ? -0.009 11.258 1.767 1.00 78.50 181 ASP A C 1
ATOM 1407 O O . ASP A 1 181 ? 0.546 11.037 0.687 1.00 78.50 181 ASP A O 1
ATOM 1411 N N . LYS A 1 182 ? -1.003 12.148 1.863 1.00 66.38 182 LYS A N 1
ATOM 1412 C CA . LYS A 1 182 ? -1.537 12.877 0.702 1.00 66.38 182 LYS A CA 1
ATOM 1413 C C . LYS A 1 182 ? -0.742 14.160 0.456 1.00 66.38 182 LYS A C 1
ATOM 1415 O O . LYS A 1 182 ? -1.252 15.272 0.601 1.00 66.38 182 LYS A O 1
ATOM 1420 N N . GLY A 1 183 ? 0.516 13.992 0.055 1.00 61.41 183 GLY A N 1
ATOM 1421 C CA . GLY A 1 183 ? 1.449 15.077 -0.261 1.00 61.41 183 GLY A CA 1
ATOM 1422 C C . GLY A 1 183 ? 2.229 15.599 0.950 1.00 61.41 183 GLY A C 1
ATOM 1423 O O . GLY A 1 183 ? 2.098 15.099 2.055 1.00 61.41 183 GLY A O 1
ATOM 1424 N N . LEU A 1 184 ? 3.041 16.641 0.743 1.00 67.88 184 LEU A N 1
ATOM 1425 C CA . LEU A 1 184 ? 4.040 17.122 1.720 1.00 67.88 184 LEU A CA 1
ATOM 1426 C C . LEU A 1 184 ? 3.477 17.983 2.865 1.00 67.88 184 LEU A C 1
ATOM 1428 O O . LEU A 1 184 ? 4.219 18.480 3.712 1.00 67.88 184 LEU A O 1
ATOM 1432 N N . LYS A 1 185 ? 2.164 18.231 2.886 1.00 70.88 185 LYS A N 1
ATOM 1433 C CA . LYS A 1 185 ? 1.550 18.996 3.975 1.00 70.88 185 LYS A CA 1
ATOM 1434 C C . LYS A 1 185 ? 1.378 18.067 5.170 1.00 70.88 185 LYS A C 1
ATOM 1436 O O . LYS A 1 185 ? 0.553 17.166 5.097 1.00 70.88 185 LYS A O 1
ATOM 1441 N N . LYS A 1 186 ? 2.050 18.360 6.291 1.00 77.00 186 LYS A N 1
ATOM 1442 C CA . LYS A 1 186 ? 1.932 17.590 7.548 1.00 77.00 186 LYS A CA 1
ATOM 1443 C C . LYS A 1 186 ? 0.483 17.323 7.969 1.00 77.00 186 LYS A C 1
ATOM 1445 O O . LYS A 1 186 ? 0.172 16.267 8.488 1.00 77.00 186 LYS A O 1
ATOM 1450 N N . SER A 1 187 ? -0.429 18.262 7.710 1.00 76.19 187 SER A N 1
ATOM 1451 C CA . SER A 1 187 ? -1.855 18.115 8.028 1.00 76.19 187 SER A CA 1
ATOM 1452 C C . SER A 1 187 ? -2.592 17.044 7.216 1.00 76.19 187 SER A C 1
ATOM 1454 O O . SER A 1 187 ? -3.697 16.672 7.612 1.00 76.19 187 SER A O 1
ATOM 1456 N N . LEU A 1 188 ? -2.010 16.610 6.097 1.00 72.38 188 LEU A N 1
ATOM 1457 C CA . LEU A 1 188 ? -2.500 15.574 5.189 1.00 72.38 188 LEU A CA 1
ATOM 1458 C C . LEU A 1 188 ? -1.763 14.242 5.371 1.00 72.38 188 LEU A C 1
ATOM 1460 O O . LEU A 1 188 ? -2.066 13.287 4.650 1.00 72.38 188 LEU A O 1
ATOM 1464 N N . TYR A 1 189 ? -0.813 14.179 6.309 1.00 84.62 189 TYR A N 1
ATOM 1465 C CA . TYR A 1 189 ? -0.182 12.925 6.689 1.00 84.62 189 TYR A CA 1
ATOM 1466 C C . TYR A 1 189 ? -1.215 12.034 7.363 1.00 84.62 189 TYR A C 1
ATOM 1468 O O . TYR A 1 189 ? -2.096 12.515 8.084 1.00 84.62 189 TYR A O 1
ATOM 1476 N N . THR A 1 190 ? -1.125 10.734 7.131 1.00 88.38 190 THR A N 1
ATOM 1477 C CA . THR A 1 190 ? -2.070 9.776 7.692 1.00 88.38 190 THR A CA 1
ATOM 1478 C C . THR A 1 190 ? -1.979 9.761 9.211 1.00 88.38 190 THR A C 1
ATOM 1480 O O . THR A 1 190 ? -3.016 9.864 9.859 1.00 88.38 190 THR A O 1
ATOM 1483 N N . SER A 1 191 ? -0.776 9.790 9.790 1.00 90.69 191 SER A N 1
ATOM 1484 C CA . SER A 1 191 ? -0.580 9.951 11.240 1.00 90.69 191 SER A CA 1
ATOM 1485 C C . SER A 1 191 ? -1.292 11.188 11.798 1.00 90.69 191 SER A C 1
ATOM 1487 O O . SER A 1 191 ? -2.017 11.105 12.788 1.00 90.69 191 SER A O 1
ATOM 1489 N N . ALA A 1 192 ? -1.171 12.330 11.116 1.00 89.25 192 ALA A N 1
ATOM 1490 C CA . ALA A 1 192 ? -1.826 13.572 11.516 1.00 89.25 192 ALA A CA 1
ATOM 1491 C C . ALA A 1 192 ? -3.355 13.518 11.377 1.00 89.25 192 ALA A C 1
ATOM 1493 O O . ALA A 1 192 ? -4.060 14.159 12.156 1.00 89.25 192 ALA A O 1
ATOM 1494 N N . ARG A 1 193 ? -3.886 12.770 10.402 1.00 90.81 193 ARG A N 1
ATOM 1495 C CA . ARG A 1 193 ? -5.330 12.508 10.274 1.00 90.81 193 ARG A CA 1
ATOM 1496 C C . ARG A 1 193 ? -5.837 11.661 11.436 1.00 90.81 193 ARG A C 1
ATOM 1498 O O . ARG A 1 193 ? -6.854 12.010 12.029 1.00 90.81 193 ARG A O 1
ATOM 1505 N N . LEU A 1 194 ? -5.096 10.618 11.815 1.00 94.19 194 LEU A N 1
ATOM 1506 C CA . LEU A 1 194 ? -5.450 9.781 12.963 1.00 94.19 194 LEU A CA 1
ATOM 1507 C C . LEU A 1 194 ? -5.427 10.562 14.273 1.00 94.19 194 LEU A C 1
ATOM 1509 O O . LEU A 1 194 ? -6.363 10.483 15.063 1.00 94.19 194 LEU A O 1
ATOM 1513 N N . LYS A 1 195 ? -4.413 11.408 14.462 1.00 93.19 195 LYS A N 1
ATOM 1514 C CA . LYS A 1 195 ? -4.328 12.314 15.611 1.00 93.19 195 LYS A CA 1
ATOM 1515 C C . LYS A 1 195 ? -5.506 13.293 15.701 1.00 93.19 195 LYS A C 1
ATOM 1517 O O . LYS A 1 195 ? -5.890 13.695 16.793 1.00 93.19 195 LYS A O 1
ATOM 1522 N N . LYS A 1 196 ? -6.109 13.661 14.566 1.00 91.88 196 LYS A N 1
ATOM 1523 C CA . LYS A 1 196 ? -7.313 14.510 14.498 1.00 91.88 196 LYS A CA 1
ATOM 1524 C C . LYS A 1 196 ? -8.627 13.752 14.719 1.00 91.88 196 LYS A C 1
ATOM 1526 O O . LYS A 1 196 ? -9.683 14.371 14.625 1.00 91.88 196 LYS A O 1
ATOM 1531 N N . GLY A 1 197 ? -8.577 12.450 14.999 1.00 91.12 197 GLY A N 1
ATOM 1532 C CA . GLY A 1 197 ? -9.753 11.632 15.301 1.00 91.12 197 GLY A CA 1
ATOM 1533 C C . GLY A 1 197 ? -10.254 10.765 14.146 1.00 91.12 197 GLY A C 1
ATOM 1534 O O . GLY A 1 197 ? -11.304 10.137 14.282 1.00 91.12 197 GLY A O 1
ATOM 1535 N N . GLU A 1 198 ? -9.535 10.696 13.020 1.00 94.56 198 GLU A N 1
ATOM 1536 C CA . GLU A 1 198 ? -9.780 9.619 12.056 1.00 94.56 198 GLU A CA 1
ATOM 1537 C C . GLU A 1 198 ? -9.254 8.274 12.592 1.00 94.56 198 GLU A C 1
ATOM 1539 O O . GLU A 1 198 ? -8.315 8.203 13.382 1.00 94.56 198 GLU A O 1
ATOM 1544 N N . VAL A 1 199 ? -9.849 7.183 12.126 1.00 97.12 199 VAL A N 1
ATOM 1545 C CA . VAL A 1 199 ? -9.503 5.804 12.469 1.00 97.12 199 VAL A CA 1
ATOM 1546 C C . VAL A 1 199 ? -9.449 4.996 11.182 1.00 97.12 199 VAL A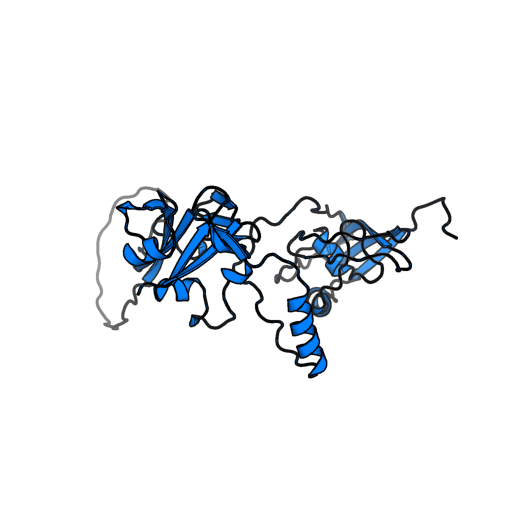 C 1
ATOM 1548 O O . VAL A 1 199 ? -10.335 5.122 10.331 1.00 97.12 199 VAL A O 1
ATOM 1551 N N . ILE A 1 200 ? -8.420 4.160 11.025 1.00 97.00 200 ILE A N 1
ATOM 1552 C CA . ILE A 1 200 ? -8.313 3.266 9.866 1.00 97.00 200 ILE A CA 1
ATOM 1553 C C . ILE A 1 200 ? -8.857 1.897 10.244 1.00 97.00 200 ILE A C 1
ATOM 1555 O O . ILE A 1 200 ? -8.327 1.242 11.141 1.00 97.00 200 ILE A O 1
ATOM 1559 N N . TYR A 1 201 ? -9.861 1.440 9.504 1.00 98.06 201 TYR A N 1
ATOM 1560 C CA . TYR A 1 201 ? -10.306 0.055 9.521 1.00 98.06 201 TYR A CA 1
ATOM 1561 C C . TYR A 1 201 ? -9.792 -0.680 8.294 1.00 98.06 201 TYR A C 1
ATOM 1563 O O . TYR A 1 201 ? -9.913 -0.210 7.162 1.00 98.06 201 TYR A O 1
ATOM 1571 N N . LEU A 1 202 ? -9.196 -1.844 8.522 1.00 97.44 202 LEU A N 1
ATOM 1572 C CA . LEU A 1 202 ? -8.497 -2.620 7.500 1.00 97.44 202 LEU A CA 1
ATOM 1573 C C . LEU A 1 202 ? -8.980 -4.059 7.573 1.00 97.44 202 LEU A C 1
ATOM 1575 O O . LEU A 1 202 ? -9.166 -4.589 8.665 1.00 97.44 202 LEU A O 1
ATOM 1579 N N . GLU A 1 203 ? -9.184 -4.709 6.434 1.00 96.31 203 GLU A N 1
ATOM 1580 C CA . GLU A 1 203 ? -9.633 -6.101 6.423 1.00 96.31 203 GLU A CA 1
ATOM 1581 C C . GLU A 1 203 ? -8.727 -7.002 5.602 1.00 96.31 203 GLU A C 1
ATOM 1583 O O . GLU A 1 203 ? -8.362 -6.670 4.474 1.00 96.31 203 GLU A O 1
ATOM 1588 N N . THR A 1 204 ? -8.465 -8.194 6.135 1.00 92.81 204 THR A N 1
ATOM 1589 C CA . THR A 1 204 ? -8.094 -9.362 5.328 1.00 92.81 204 THR A CA 1
ATOM 1590 C C . THR A 1 204 ? -9.371 -10.000 4.761 1.00 92.81 204 THR A C 1
ATOM 1592 O O . THR A 1 204 ? -10.476 -9.499 4.947 1.00 92.81 204 THR A O 1
ATOM 1595 N N . HIS A 1 205 ? -9.283 -11.161 4.115 1.00 89.25 205 HIS A N 1
ATOM 1596 C CA . HIS A 1 205 ? -10.481 -11.925 3.737 1.00 89.25 205 HIS A CA 1
ATOM 1597 C C . HIS A 1 205 ? -11.271 -12.499 4.930 1.00 89.25 205 HIS A C 1
ATOM 1599 O O . HIS A 1 205 ? -12.367 -13.007 4.722 1.00 89.25 205 HIS A O 1
ATOM 1605 N N . PHE A 1 206 ? -10.751 -12.408 6.161 1.00 91.06 206 PHE A N 1
ATOM 1606 C CA . PHE A 1 206 ? -11.326 -13.087 7.332 1.00 91.06 206 PHE A CA 1
ATOM 1607 C C . PHE A 1 206 ? -11.419 -12.223 8.592 1.00 91.06 206 PHE A C 1
ATOM 1609 O O . PHE A 1 206 ? -12.239 -12.498 9.461 1.00 91.06 206 PHE A O 1
ATOM 1616 N N . ASN A 1 207 ? -10.571 -11.203 8.726 1.00 96.50 207 ASN A N 1
ATOM 1617 C CA . ASN A 1 207 ? -10.451 -10.411 9.947 1.00 96.50 207 ASN A CA 1
ATOM 1618 C C . ASN A 1 207 ? -10.525 -8.918 9.635 1.00 96.50 207 ASN A C 1
ATOM 1620 O O . ASN A 1 207 ? -10.011 -8.479 8.605 1.00 96.50 207 ASN A O 1
ATOM 1624 N N . ARG A 1 208 ? -11.102 -8.151 10.565 1.00 98.19 208 ARG A N 1
ATOM 1625 C CA . ARG A 1 208 ? -11.074 -6.686 10.574 1.00 98.19 208 ARG A CA 1
ATOM 1626 C C . ARG A 1 208 ? -10.147 -6.186 11.677 1.00 98.19 208 ARG A C 1
ATOM 1628 O O . ARG A 1 208 ? -10.192 -6.691 12.798 1.00 98.19 208 ARG A O 1
ATOM 1635 N N . TYR A 1 209 ? -9.347 -5.183 11.354 1.00 98.56 209 TYR A N 1
ATOM 1636 C CA . TYR A 1 209 ? -8.394 -4.525 12.235 1.00 98.56 209 TYR A CA 1
ATOM 1637 C C . TYR A 1 209 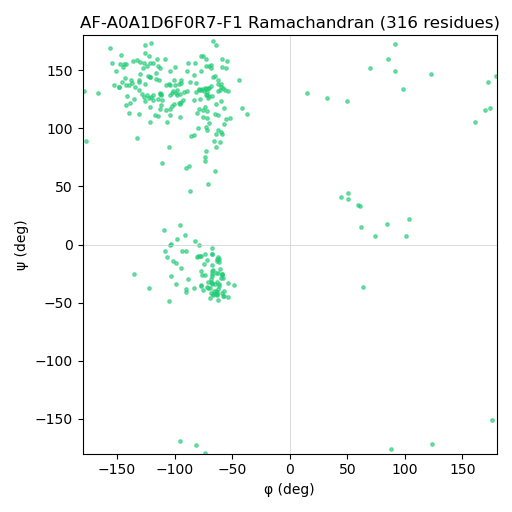? -8.695 -3.034 12.334 1.00 98.56 209 TYR A C 1
ATOM 1639 O O . TYR A 1 209 ? -9.301 -2.457 11.431 1.00 98.56 209 TYR A O 1
ATOM 1647 N N . GLU A 1 210 ? -8.256 -2.438 13.434 1.00 98.31 210 GLU A N 1
ATOM 1648 C CA . GLU A 1 210 ? -8.355 -1.020 13.748 1.00 98.31 210 GLU A CA 1
ATOM 1649 C C . GLU A 1 210 ? -6.954 -0.478 14.045 1.00 98.31 210 GLU A C 1
ATOM 1651 O O . GLU A 1 210 ? -6.242 -1.031 14.888 1.00 98.31 210 GLU A O 1
ATOM 1656 N N . LEU A 1 211 ? -6.588 0.618 13.379 1.00 97.94 211 LEU A N 1
ATOM 1657 C CA . LEU A 1 211 ? -5.464 1.468 13.755 1.00 97.94 211 LEU A CA 1
ATOM 1658 C C . LEU A 1 211 ? -6.005 2.825 14.204 1.00 97.94 211 LEU A C 1
ATOM 1660 O O . LEU A 1 211 ? -6.591 3.559 13.402 1.00 97.94 211 LEU A O 1
ATOM 1664 N N . CYS A 1 212 ? -5.790 3.162 15.473 1.00 96.94 212 CYS A N 1
ATOM 1665 C CA . CYS A 1 212 ? -6.234 4.426 16.054 1.00 96.94 212 CYS A CA 1
ATOM 1666 C C . CYS A 1 212 ? -5.105 5.132 16.810 1.00 96.94 212 CYS A C 1
ATOM 1668 O O . CYS A 1 212 ? -4.143 4.504 17.256 1.00 96.94 212 CYS A O 1
ATOM 1670 N N . PHE A 1 213 ? -5.241 6.448 16.967 1.00 96.94 213 PHE A N 1
ATOM 1671 C CA . PHE A 1 213 ? -4.394 7.245 17.848 1.00 96.94 213 PHE A CA 1
ATOM 1672 C C . PHE A 1 213 ? -4.800 7.028 19.313 1.00 96.94 213 PHE A C 1
ATOM 1674 O O . PHE A 1 213 ? -5.987 7.052 19.636 1.00 96.94 213 PHE A O 1
ATOM 1681 N N . SER A 1 214 ? -3.818 6.816 20.188 1.00 95.06 214 SER A N 1
ATOM 1682 C CA . SER A 1 214 ? -4.014 6.531 21.618 1.00 95.06 214 SER A CA 1
ATOM 1683 C C . SER A 1 214 ? -3.614 7.694 22.531 1.00 95.06 214 SER A C 1
ATOM 1685 O O . SER A 1 214 ? -3.827 7.614 23.740 1.00 95.06 214 SER A O 1
ATOM 1687 N N . GLY A 1 215 ? -3.033 8.763 21.981 1.00 93.81 215 GLY A N 1
ATOM 1688 C CA . GLY A 1 215 ? -2.604 9.941 22.730 1.00 93.81 215 GLY A CA 1
ATOM 1689 C C . GLY A 1 215 ? -1.127 10.273 22.540 1.00 93.81 215 GLY A C 1
ATOM 1690 O O . GLY A 1 215 ? -0.424 9.683 21.722 1.00 93.81 215 GLY A O 1
ATOM 1691 N N . GLU A 1 216 ? -0.662 11.233 23.329 1.00 94.50 216 GLU A N 1
ATOM 1692 C CA . GLU A 1 216 ? 0.738 11.642 23.401 1.00 94.50 216 GLU A CA 1
ATOM 1693 C C . GLU A 1 216 ? 1.358 11.092 24.689 1.00 94.50 216 GLU A C 1
ATOM 1695 O O . GLU A 1 216 ? 0.734 11.128 25.753 1.00 94.50 216 GLU A O 1
ATOM 1700 N N . LYS A 1 217 ? 2.589 10.579 24.615 1.00 90.75 217 LYS A N 1
ATOM 1701 C CA . LYS A 1 217 ? 3.352 10.142 25.794 1.00 90.75 217 LYS A CA 1
ATOM 1702 C C . LYS A 1 217 ? 4.692 10.874 25.873 1.00 90.75 217 LYS A C 1
ATOM 1704 O O . LYS A 1 217 ? 5.301 11.112 24.833 1.00 90.75 217 LYS A O 1
ATOM 1709 N N . PRO A 1 218 ? 5.199 11.200 27.076 1.00 86.38 218 PRO A N 1
ATOM 1710 C CA . PRO A 1 218 ? 6.550 11.732 27.220 1.00 86.38 218 PRO A CA 1
ATOM 1711 C C . PRO A 1 218 ? 7.581 10.730 26.693 1.00 86.38 218 PRO A C 1
ATOM 1713 O O . PRO A 1 218 ? 7.503 9.539 27.015 1.00 86.38 218 PRO A O 1
ATOM 1716 N N . ARG A 1 219 ? 8.573 11.193 25.924 1.00 70.88 219 ARG A N 1
ATOM 1717 C CA . ARG A 1 219 ? 9.778 10.396 25.671 1.00 70.88 219 ARG A CA 1
ATOM 1718 C C . ARG A 1 219 ? 10.487 10.162 27.005 1.00 70.88 219 ARG A C 1
ATOM 1720 O O . ARG A 1 219 ? 10.984 11.092 27.635 1.00 70.88 219 ARG A O 1
ATOM 1727 N N . GLY A 1 220 ? 10.479 8.914 27.468 1.00 62.06 220 GLY A N 1
ATOM 1728 C CA . GLY A 1 220 ? 11.233 8.518 28.652 1.00 62.06 220 GLY A CA 1
ATOM 1729 C C . GLY A 1 220 ? 12.728 8.725 28.413 1.00 62.06 220 GLY A C 1
ATOM 1730 O O . GLY A 1 220 ? 13.256 8.313 27.381 1.00 62.06 220 GLY A O 1
ATOM 1731 N N . ILE A 1 221 ? 13.410 9.356 29.367 1.00 51.56 221 ILE A N 1
ATOM 1732 C CA . ILE A 1 221 ? 14.871 9.434 29.377 1.00 51.56 221 ILE A CA 1
ATOM 1733 C C . ILE A 1 221 ? 15.408 8.035 29.743 1.00 51.56 221 ILE A C 1
ATOM 1735 O O . ILE A 1 221 ? 15.446 7.678 30.915 1.00 51.56 221 ILE A O 1
ATOM 1739 N N . GLY A 1 222 ? 15.813 7.256 28.728 1.00 41.53 222 GLY A N 1
ATOM 1740 C CA . GLY A 1 222 ? 16.782 6.149 28.825 1.00 41.53 222 GLY A CA 1
ATOM 1741 C C . GLY A 1 222 ? 16.253 4.706 28.938 1.00 41.53 222 GLY A C 1
ATOM 1742 O O . GLY A 1 222 ? 15.399 4.402 29.762 1.00 41.53 222 GLY A O 1
ATOM 1743 N N . SER A 1 223 ? 16.834 3.792 28.142 1.00 36.66 223 SER A N 1
ATOM 1744 C CA . SER A 1 223 ? 17.654 2.670 28.649 1.00 36.66 223 SER A CA 1
ATOM 1745 C C . SER A 1 223 ? 18.232 1.851 27.481 1.00 36.66 223 SER A C 1
ATOM 1747 O O . SER A 1 223 ? 17.641 0.882 27.009 1.00 36.66 223 SER A O 1
ATOM 1749 N N . SER A 1 224 ? 19.412 2.242 26.996 1.00 32.59 224 SER A N 1
ATOM 1750 C CA . SER A 1 224 ? 20.331 1.292 26.370 1.00 32.59 224 SER A CA 1
ATOM 1751 C C . SER A 1 224 ? 20.860 0.392 27.483 1.00 32.59 224 SER A C 1
ATOM 1753 O O . SER A 1 224 ? 21.681 0.816 28.296 1.00 32.59 224 SER A O 1
ATOM 1755 N N . SER A 1 225 ? 20.353 -0.833 27.542 1.00 35.62 225 SER A N 1
ATOM 1756 C CA . SER A 1 225 ? 20.855 -1.884 28.413 1.00 35.62 225 SER A CA 1
ATOM 1757 C C . SER A 1 225 ? 22.299 -2.218 28.038 1.00 35.62 225 SER A C 1
ATOM 1759 O O . SER A 1 225 ? 22.527 -2.981 27.106 1.00 35.62 225 SER A O 1
ATOM 1761 N N . ASN A 1 226 ? 23.261 -1.669 28.772 1.00 31.86 226 ASN A N 1
ATOM 1762 C CA . ASN A 1 226 ? 24.559 -2.297 28.973 1.00 31.86 226 ASN A CA 1
ATOM 1763 C C . ASN A 1 226 ? 24.844 -2.275 30.471 1.00 31.86 226 ASN A C 1
ATOM 1765 O O . ASN A 1 226 ? 24.986 -1.221 31.086 1.00 31.86 226 ASN A O 1
ATOM 1769 N N . ALA A 1 227 ? 24.846 -3.472 31.043 1.00 32.94 227 ALA A N 1
ATOM 1770 C CA . ALA A 1 227 ? 25.237 -3.734 32.409 1.00 32.94 227 ALA A CA 1
ATOM 1771 C C . ALA A 1 227 ? 26.756 -3.586 32.558 1.00 32.94 227 ALA A C 1
ATOM 1773 O O . ALA A 1 227 ? 27.505 -4.201 31.802 1.00 32.94 227 ALA A O 1
ATOM 1774 N N . SER A 1 228 ? 27.189 -2.837 33.570 1.00 33.06 228 SER A N 1
ATOM 1775 C CA . SER A 1 228 ? 28.406 -3.126 34.335 1.00 33.06 228 SER A CA 1
ATOM 1776 C C . SER A 1 228 ? 28.431 -2.280 35.609 1.00 33.06 228 SER A C 1
ATOM 1778 O O . SER A 1 228 ? 28.225 -1.068 35.552 1.00 33.06 228 SER A O 1
ATOM 1780 N N . ASP A 1 229 ? 28.676 -2.965 36.723 1.00 30.14 229 ASP A N 1
ATOM 1781 C CA . ASP A 1 229 ? 28.884 -2.479 38.089 1.00 30.14 229 ASP A CA 1
ATOM 1782 C C . ASP A 1 229 ? 29.805 -1.257 38.220 1.00 30.14 229 ASP A C 1
ATOM 1784 O O . ASP A 1 229 ? 30.861 -1.214 37.590 1.00 30.14 229 ASP A O 1
ATOM 1788 N N . ALA A 1 230 ? 29.459 -0.340 39.134 1.00 30.41 230 ALA A N 1
ATOM 1789 C CA . ALA A 1 230 ? 30.309 0.071 40.264 1.00 30.41 230 ALA A CA 1
ATOM 1790 C C . ALA A 1 230 ? 29.624 1.158 41.127 1.00 30.41 230 ALA A C 1
ATOM 1792 O O . ALA A 1 230 ? 28.895 2.014 40.633 1.00 30.41 230 ALA A O 1
ATOM 1793 N N . GLU A 1 231 ? 29.877 1.069 42.431 1.00 31.00 231 GLU A N 1
ATOM 1794 C CA . GLU A 1 231 ? 29.337 1.819 43.578 1.00 31.00 231 GLU A CA 1
ATOM 1795 C C . GLU A 1 231 ? 29.696 3.335 43.666 1.00 31.00 231 GLU A C 1
ATOM 1797 O O . GLU A 1 231 ? 30.446 3.842 42.831 1.00 31.00 231 GLU A O 1
ATOM 1802 N N . PRO A 1 232 ? 29.145 4.090 44.656 1.00 38.34 232 PRO A N 1
ATOM 1803 C CA . PRO A 1 232 ? 28.983 5.548 44.604 1.00 38.34 232 PRO A CA 1
ATOM 1804 C C . PRO A 1 232 ? 30.042 6.349 45.386 1.00 38.34 232 PRO A C 1
ATOM 1806 O O . PRO A 1 232 ? 30.326 6.028 46.535 1.00 38.34 232 PRO A O 1
ATOM 1809 N N . GLU A 1 233 ? 30.496 7.498 44.858 1.00 29.08 233 GLU A N 1
ATOM 1810 C CA . GLU A 1 233 ? 31.231 8.505 45.649 1.00 29.08 233 GLU A CA 1
ATOM 1811 C C . GLU A 1 233 ? 30.861 9.979 45.338 1.00 29.08 233 GLU A C 1
ATOM 1813 O O . GLU A 1 233 ? 31.084 10.514 44.259 1.00 29.08 233 GLU A O 1
ATOM 1818 N N . LYS A 1 234 ? 30.247 10.603 46.355 1.00 28.16 234 LYS A N 1
ATOM 1819 C CA . LYS A 1 234 ? 30.437 11.940 46.970 1.00 28.16 234 LYS A CA 1
ATOM 1820 C C . LYS A 1 234 ? 30.900 13.202 46.187 1.00 28.16 234 LYS A C 1
ATOM 1822 O O . LYS A 1 234 ? 32.026 13.308 45.735 1.00 28.16 234 LYS A O 1
ATOM 1827 N N . HIS A 1 235 ? 30.055 14.240 46.347 1.00 28.16 235 HIS A N 1
ATOM 1828 C CA . HIS A 1 235 ? 30.278 15.691 46.598 1.00 28.16 235 HIS A CA 1
ATOM 1829 C C . HIS A 1 235 ? 31.264 16.525 45.734 1.00 28.16 235 HIS A C 1
ATOM 1831 O O . HIS A 1 235 ? 32.468 16.357 45.846 1.00 28.16 235 HIS A O 1
ATOM 1837 N N . GLN A 1 236 ? 30.785 17.619 45.108 1.00 29.86 236 GLN A N 1
ATOM 1838 C CA . GLN A 1 236 ? 30.865 19.015 45.620 1.00 29.86 236 GLN A CA 1
ATOM 1839 C C . GLN A 1 236 ? 30.401 20.084 44.591 1.00 29.86 236 GLN A C 1
ATOM 1841 O O . GLN A 1 236 ? 30.688 20.012 43.404 1.00 29.86 236 GLN A O 1
ATOM 1846 N N . SER A 1 237 ? 29.673 21.075 45.126 1.00 26.05 237 SER A N 1
ATOM 1847 C CA . SER A 1 237 ? 29.445 22.483 44.730 1.00 26.05 237 SER A CA 1
ATOM 1848 C C . SER A 1 237 ? 29.799 23.016 43.327 1.00 26.05 237 SER A C 1
ATOM 1850 O O . SER A 1 237 ? 30.963 23.087 42.950 1.00 26.05 237 SER A O 1
ATOM 1852 N N . SER A 1 238 ? 28.841 23.701 42.692 1.00 27.50 238 SER 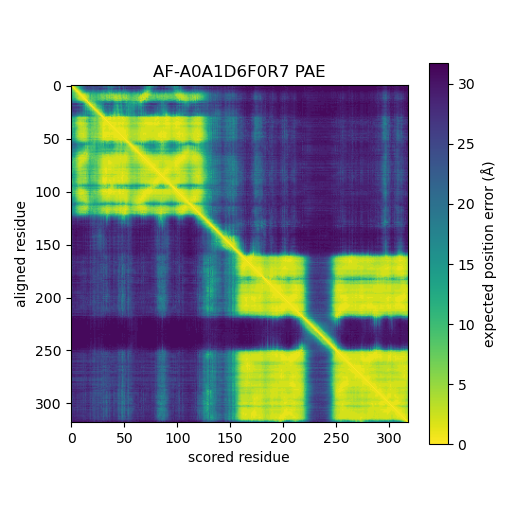A N 1
ATOM 1853 C CA . SER A 1 238 ? 28.826 25.181 42.635 1.00 27.50 238 SER A CA 1
ATOM 1854 C C . SER A 1 238 ? 27.607 25.704 41.865 1.00 27.50 238 SER A C 1
ATOM 1856 O O . SER A 1 238 ? 27.245 25.239 40.790 1.00 27.50 238 SER A O 1
ATOM 1858 N N . SER A 1 239 ? 26.943 26.675 42.479 1.00 29.95 239 SER A N 1
ATOM 1859 C CA . SER A 1 239 ? 25.833 27.458 41.955 1.00 29.95 239 SER A CA 1
ATOM 1860 C C . SER A 1 239 ? 26.322 28.552 41.004 1.00 29.95 239 SER A C 1
ATOM 1862 O O . SER A 1 239 ? 27.225 29.291 41.383 1.00 29.95 239 SER A O 1
ATOM 1864 N N . HIS A 1 240 ? 25.685 28.687 39.835 1.00 30.19 240 HIS A N 1
ATOM 1865 C CA . HIS A 1 240 ? 25.177 29.935 39.227 1.00 30.19 240 HIS A CA 1
ATOM 1866 C C . HIS A 1 240 ? 24.961 29.731 37.717 1.00 30.19 240 HIS A C 1
ATOM 1868 O O . HIS A 1 240 ? 25.920 29.693 36.961 1.00 30.19 240 HIS A O 1
ATOM 1874 N N . HIS A 1 241 ? 23.712 29.607 37.265 1.00 30.75 241 HIS A N 1
ATOM 1875 C CA . HIS A 1 241 ? 22.996 30.660 36.528 1.00 30.75 241 HIS A CA 1
ATOM 1876 C C . HIS A 1 241 ? 21.651 30.100 36.049 1.00 30.75 241 HIS A C 1
ATOM 1878 O O . HIS A 1 241 ? 21.591 29.160 35.261 1.00 30.75 241 HIS A O 1
ATOM 1884 N N . SER A 1 242 ? 20.559 30.691 36.530 1.00 36.56 242 SER A N 1
ATOM 1885 C CA . SER A 1 242 ? 19.211 30.407 36.052 1.00 36.56 242 SER A CA 1
ATOM 1886 C C . SER A 1 242 ? 19.070 30.838 34.593 1.00 36.56 242 SER A C 1
ATOM 1888 O O . SER A 1 242 ? 19.060 32.033 34.299 1.00 36.56 242 SER A O 1
ATOM 1890 N N . GLN A 1 243 ? 18.911 29.872 33.695 1.00 35.81 243 GLN A N 1
ATOM 1891 C CA . GLN A 1 243 ? 18.244 30.070 32.416 1.00 35.81 243 GLN A CA 1
ATOM 1892 C C . GLN A 1 243 ? 17.000 29.185 32.405 1.00 35.81 243 GLN A C 1
ATOM 1894 O O . GLN A 1 243 ? 17.086 27.961 32.395 1.00 35.81 243 GLN A O 1
ATOM 1899 N N . ASN A 1 244 ? 15.838 29.840 32.442 1.00 35.59 244 ASN A N 1
ATOM 1900 C CA . ASN A 1 244 ? 14.550 29.250 32.096 1.00 35.59 244 ASN A CA 1
ATOM 1901 C C . ASN A 1 244 ? 14.610 28.780 30.634 1.00 35.59 244 ASN A C 1
ATOM 1903 O O . ASN A 1 244 ? 14.277 29.533 29.723 1.00 35.59 244 ASN A O 1
ATOM 1907 N N . GLY A 1 245 ? 15.057 27.549 30.413 1.00 34.16 245 GLY A N 1
ATOM 1908 C CA . GLY A 1 245 ? 14.725 26.784 29.222 1.00 34.16 245 GLY A CA 1
ATOM 1909 C C . GLY A 1 245 ? 13.534 25.914 29.581 1.00 34.16 245 GLY A C 1
ATOM 1910 O O . GLY A 1 245 ? 13.683 24.999 30.389 1.00 34.16 245 GLY A O 1
ATOM 1911 N N . SER A 1 246 ? 12.348 26.211 29.044 1.00 37.78 246 SER A N 1
ATOM 1912 C CA . SER A 1 246 ? 11.249 25.250 29.046 1.00 37.78 246 SER A CA 1
ATOM 1913 C C . SER A 1 246 ? 11.778 23.953 28.454 1.00 37.78 246 SER A C 1
ATOM 1915 O O . SER A 1 246 ? 12.066 23.884 27.261 1.00 37.78 246 SER A O 1
ATOM 1917 N N . VAL A 1 247 ? 11.948 22.941 29.299 1.00 42.56 247 VAL A N 1
ATOM 1918 C CA . VAL A 1 247 ? 12.162 21.576 28.844 1.00 42.56 247 VAL A CA 1
ATOM 1919 C C . VAL A 1 247 ? 10.856 21.178 28.165 1.00 42.56 247 VAL A C 1
ATOM 1921 O O . VAL A 1 247 ? 9.916 20.730 28.819 1.00 42.56 247 VAL A O 1
ATOM 1924 N N . GLU A 1 248 ? 10.747 21.442 26.862 1.00 46.31 248 GLU A N 1
ATOM 1925 C CA . GLU A 1 248 ? 9.774 20.767 26.017 1.00 46.31 248 GLU A CA 1
ATOM 1926 C C . GLU A 1 248 ? 10.108 19.283 26.134 1.00 46.31 248 GLU A C 1
ATOM 1928 O O . GLU A 1 248 ? 11.030 18.776 25.499 1.00 46.31 248 GLU A O 1
ATOM 1933 N N . HIS A 1 249 ? 9.419 18.590 27.040 1.00 52.88 249 HIS A N 1
ATOM 1934 C CA . HIS A 1 249 ? 9.396 17.142 27.015 1.00 52.88 249 HIS A CA 1
ATOM 1935 C C . HIS A 1 249 ? 8.903 16.766 25.622 1.00 52.88 249 HIS A C 1
ATOM 1937 O O . HIS A 1 249 ? 7.738 17.003 25.312 1.00 52.88 249 HIS A O 1
ATOM 1943 N N . GLU A 1 250 ? 9.791 16.243 24.774 1.00 72.38 250 GLU A N 1
ATOM 1944 C CA . GLU A 1 250 ? 9.415 15.760 23.451 1.00 72.38 250 GLU A CA 1
ATOM 1945 C C . GLU A 1 250 ? 8.325 14.696 23.632 1.00 72.38 250 GLU A C 1
ATOM 1947 O O . GLU A 1 250 ? 8.572 13.576 24.093 1.00 72.38 250 GLU A O 1
ATOM 1952 N N . LEU A 1 251 ? 7.087 15.083 23.344 1.00 84.69 251 LEU A N 1
ATOM 1953 C CA . LEU A 1 251 ? 5.944 14.192 23.348 1.00 84.69 251 LEU A CA 1
ATOM 1954 C C . LEU A 1 251 ? 5.999 13.358 22.069 1.00 84.69 251 LEU A C 1
ATOM 1956 O O . LEU A 1 251 ? 6.207 13.894 20.980 1.00 84.69 251 LEU A O 1
ATOM 1960 N N . ARG A 1 252 ? 5.816 12.044 22.199 1.00 89.44 252 ARG A N 1
ATOM 1961 C CA . ARG A 1 252 ? 5.659 11.138 21.060 1.00 89.44 252 ARG A CA 1
ATOM 1962 C C . ARG A 1 252 ? 4.198 10.748 20.897 1.00 89.44 252 ARG A C 1
ATOM 1964 O O . ARG A 1 252 ? 3.518 10.439 21.879 1.00 89.44 252 ARG A O 1
ATOM 1971 N N . ASP A 1 253 ? 3.749 10.744 19.651 1.00 93.56 253 ASP A N 1
ATOM 1972 C CA . ASP A 1 253 ? 2.435 10.243 19.269 1.00 93.56 253 ASP A CA 1
ATOM 1973 C C . ASP A 1 253 ? 2.434 8.717 19.368 1.00 93.56 253 ASP A C 1
ATOM 1975 O O . ASP A 1 253 ? 3.325 8.066 18.823 1.00 93.56 253 ASP A O 1
ATOM 1979 N N . VAL A 1 254 ? 1.447 8.150 20.064 1.00 96.38 254 VAL A N 1
ATOM 1980 C CA . VAL A 1 254 ? 1.294 6.697 20.177 1.00 96.38 254 VAL A CA 1
ATOM 1981 C C . VAL A 1 254 ? -0.000 6.207 19.543 1.00 96.38 254 VAL A C 1
ATOM 1983 O O . VAL A 1 254 ? -1.056 6.833 19.654 1.00 96.38 254 VAL A O 1
ATOM 1986 N N . PHE A 1 255 ? 0.080 5.046 18.905 1.00 96.69 255 PHE A N 1
ATOM 1987 C CA . PHE A 1 255 ? -1.011 4.392 18.195 1.00 96.69 255 PHE A CA 1
ATOM 1988 C C . PHE A 1 255 ? -1.272 2.995 18.759 1.00 96.69 255 PHE A C 1
ATOM 1990 O O . PHE A 1 255 ? -0.429 2.392 19.432 1.00 96.69 255 PHE A O 1
ATOM 1997 N N . ARG A 1 256 ? -2.457 2.466 18.457 1.00 97.56 256 ARG A N 1
ATOM 1998 C CA . ARG A 1 256 ? -2.890 1.126 18.854 1.00 97.56 256 ARG A CA 1
ATOM 1999 C C . ARG A 1 256 ? -3.391 0.353 17.647 1.00 97.56 256 ARG A C 1
ATOM 2001 O O . ARG A 1 256 ? -4.263 0.827 16.921 1.00 97.56 256 ARG A O 1
ATOM 2008 N N . TRP A 1 257 ? -2.875 -0.861 17.493 1.00 98.25 257 TRP A N 1
ATOM 2009 C CA . TRP A 1 257 ? -3.307 -1.846 16.509 1.00 98.25 257 TRP A CA 1
ATOM 2010 C C . TRP A 1 257 ? -4.149 -2.925 17.191 1.00 98.25 257 TRP A C 1
ATOM 2012 O O . TRP A 1 257 ? -3.671 -3.663 18.057 1.00 98.25 257 TRP A O 1
ATOM 2022 N N . SER A 1 258 ? -5.418 -3.026 16.803 1.00 98.50 258 SER A N 1
ATOM 2023 C CA . SER A 1 258 ? -6.374 -3.964 17.399 1.00 98.50 258 SER A CA 1
ATOM 2024 C C . SER A 1 258 ? -7.063 -4.813 16.341 1.00 98.50 258 SER A C 1
ATOM 2026 O O . SER A 1 258 ? -7.271 -4.378 15.213 1.00 98.50 258 SER A O 1
ATOM 2028 N N . ARG A 1 259 ? -7.475 -6.023 16.712 1.00 98.44 259 ARG A N 1
ATOM 2029 C CA . ARG A 1 259 ? -8.379 -6.859 15.919 1.00 98.44 259 ARG A CA 1
ATOM 2030 C C . ARG A 1 259 ? -9.800 -6.704 16.447 1.00 98.44 259 ARG A C 1
ATOM 2032 O O . ARG A 1 259 ? -10.033 -6.802 17.648 1.00 98.44 259 ARG A O 1
ATOM 2039 N N . CYS A 1 260 ? -10.764 -6.494 15.560 1.00 98.25 260 CYS A N 1
ATOM 2040 C CA . CYS A 1 260 ? -12.176 -6.520 15.930 1.00 98.25 260 CYS A CA 1
ATOM 2041 C C . CYS A 1 260 ? -12.566 -7.952 16.308 1.00 98.25 260 CYS A C 1
ATOM 2043 O O . CYS A 1 260 ? -12.361 -8.875 15.516 1.00 98.25 260 CYS A O 1
ATOM 2045 N N . LYS A 1 261 ? -13.169 -8.145 17.487 1.00 97.94 261 LYS A N 1
ATOM 2046 C CA . LYS A 1 261 ? -13.667 -9.466 17.916 1.00 97.94 261 LYS A CA 1
ATOM 2047 C C . LYS A 1 261 ? -14.749 -9.991 16.973 1.00 97.94 261 LYS A C 1
ATOM 2049 O O . LYS A 1 261 ? -14.835 -11.193 16.735 1.00 97.94 261 LYS A O 1
ATOM 2054 N N . LYS A 1 262 ? -15.555 -9.081 16.419 1.00 95.12 262 LYS A N 1
ATOM 2055 C CA . LYS A 1 262 ? -16.592 -9.358 15.425 1.00 95.12 262 LYS A CA 1
ATOM 2056 C C . LYS A 1 262 ? -16.602 -8.256 14.366 1.00 95.12 262 LYS A C 1
ATOM 2058 O O . LYS A 1 262 ? -16.525 -7.078 14.703 1.00 95.12 262 LYS A O 1
ATOM 2063 N N . ALA A 1 263 ? -16.720 -8.631 13.093 1.00 93.50 263 ALA A N 1
ATOM 2064 C CA . ALA A 1 263 ? -16.980 -7.667 12.029 1.00 93.50 263 ALA A CA 1
ATOM 2065 C C . ALA A 1 263 ? -18.417 -7.134 12.157 1.00 93.50 263 ALA A C 1
ATOM 2067 O O . ALA A 1 263 ? -19.366 -7.916 12.262 1.00 93.50 263 ALA A O 1
ATOM 2068 N N . MET A 1 264 ? -18.567 -5.810 12.178 1.00 94.00 264 MET A N 1
ATOM 2069 C CA . MET A 1 264 ? -19.854 -5.126 12.326 1.00 94.00 264 MET A CA 1
ATOM 2070 C C . MET A 1 264 ? -20.112 -4.203 11.130 1.00 94.00 264 MET A C 1
ATOM 2072 O O . MET A 1 264 ? -19.161 -3.595 10.643 1.00 94.00 264 MET A O 1
ATOM 2076 N N . PRO A 1 265 ? -21.360 -4.054 10.658 1.00 95.62 265 PRO A N 1
ATOM 2077 C CA . PRO A 1 265 ? -21.702 -3.034 9.667 1.00 95.62 265 PRO A CA 1
ATOM 2078 C C . PRO A 1 265 ? -21.292 -1.629 10.132 1.00 95.62 265 PRO A C 1
ATOM 2080 O O . PRO A 1 265 ? -21.274 -1.359 11.337 1.00 95.62 265 PRO A O 1
ATOM 2083 N N . GLU A 1 266 ? -20.997 -0.720 9.203 1.00 93.75 266 GLU A N 1
ATOM 2084 C CA . GLU A 1 266 ? -20.556 0.646 9.523 1.00 93.75 266 GLU A CA 1
ATOM 2085 C C . GLU A 1 266 ? -21.569 1.385 10.410 1.00 93.75 266 GLU A C 1
ATOM 2087 O O . GLU A 1 266 ? -21.188 2.070 11.359 1.00 93.75 266 GLU A O 1
ATOM 2092 N N . SER A 1 267 ? -22.867 1.205 10.151 1.00 94.62 267 SER A N 1
ATOM 2093 C CA . SER A 1 267 ? -23.936 1.801 10.961 1.00 94.62 267 SER A CA 1
ATOM 2094 C C . SER A 1 267 ? -23.850 1.384 12.431 1.00 94.62 267 SER A C 1
ATOM 2096 O O . SER A 1 267 ? -23.928 2.235 13.315 1.00 94.62 267 SER A O 1
ATOM 2098 N N . ALA A 1 268 ? -23.608 0.098 12.696 1.00 95.88 268 ALA A N 1
ATOM 2099 C CA . ALA A 1 268 ? -23.427 -0.423 14.045 1.00 95.88 268 ALA A CA 1
ATOM 2100 C C . ALA A 1 268 ? -22.140 0.113 14.683 1.00 95.88 268 ALA A C 1
ATOM 2102 O O . ALA A 1 268 ? -22.176 0.545 15.830 1.00 95.88 268 ALA A O 1
ATOM 2103 N N . MET A 1 269 ? -21.030 0.170 13.933 1.00 96.06 269 MET A N 1
ATOM 2104 C CA . MET A 1 269 ? -19.782 0.769 14.425 1.00 96.06 269 MET A CA 1
ATOM 2105 C C . MET A 1 269 ? -19.987 2.225 14.855 1.00 96.06 269 MET A C 1
ATOM 2107 O O . MET A 1 269 ? -19.555 2.608 15.936 1.00 96.06 269 MET A O 1
ATOM 2111 N N . ARG A 1 270 ? -20.701 3.026 14.054 1.00 95.12 270 ARG A N 1
ATOM 2112 C CA . ARG A 1 270 ? -21.024 4.421 14.390 1.00 95.12 270 ARG A CA 1
ATOM 2113 C C . ARG A 1 270 ? -21.918 4.537 15.620 1.00 95.12 270 ARG A C 1
ATOM 2115 O O . ARG A 1 270 ? -21.696 5.424 16.435 1.00 95.12 270 ARG A O 1
ATOM 2122 N N . SER A 1 271 ? -22.907 3.655 15.770 1.00 95.81 271 SER A N 1
ATOM 2123 C CA . SER A 1 271 ? -23.766 3.627 16.962 1.00 95.81 271 SER A CA 1
ATOM 2124 C C . SER A 1 271 ? -23.013 3.212 18.227 1.00 95.81 271 SER A C 1
ATOM 2126 O O . SER A 1 271 ? -23.336 3.698 19.306 1.00 95.81 271 SER A O 1
ATOM 2128 N N . THR A 1 272 ? -22.022 2.326 18.109 1.00 94.56 272 THR A N 1
ATOM 2129 C CA . THR A 1 272 ? -21.180 1.887 19.229 1.00 94.56 272 THR A CA 1
ATOM 2130 C C . THR A 1 272 ? -20.115 2.927 19.598 1.00 94.56 272 THR A C 1
ATOM 2132 O O . THR A 1 272 ? -19.805 3.084 20.777 1.00 94.56 272 THR A O 1
ATOM 2135 N N . GLY A 1 273 ? -19.575 3.643 18.611 1.00 95.38 273 GLY A N 1
ATOM 2136 C CA . GLY A 1 273 ? -18.532 4.656 18.774 1.00 95.38 273 GLY A CA 1
ATOM 2137 C C . GLY A 1 273 ? -17.294 4.353 17.930 1.00 95.38 273 GLY A C 1
ATOM 2138 O O . GLY A 1 273 ? -16.952 3.193 17.704 1.00 95.38 273 GLY A O 1
ATOM 2139 N N . ILE A 1 274 ? -16.633 5.410 17.449 1.00 96.25 274 ILE A N 1
ATOM 2140 C CA . ILE A 1 274 ? -15.399 5.332 16.656 1.00 96.25 274 ILE A CA 1
ATOM 2141 C C . ILE A 1 274 ? -14.331 6.208 17.333 1.00 96.25 274 ILE A C 1
ATOM 2143 O O . ILE A 1 274 ? -14.594 7.401 17.504 1.00 96.25 274 ILE A O 1
ATOM 2147 N N . PRO A 1 275 ? -13.144 5.671 17.699 1.00 96.44 275 PRO A N 1
ATOM 2148 C CA . PRO A 1 275 ? -12.723 4.262 17.606 1.00 96.44 275 PRO A CA 1
ATOM 2149 C C . PRO A 1 275 ? -13.634 3.302 18.386 1.00 96.44 275 PRO A C 1
ATOM 2151 O O . PRO A 1 275 ? -14.347 3.730 19.295 1.00 96.44 275 PRO A O 1
ATOM 2154 N N . LEU A 1 276 ? -13.605 2.010 18.047 1.00 96.50 276 LEU A N 1
ATOM 2155 C CA . LEU A 1 276 ? -14.432 1.023 18.736 1.00 96.50 276 LEU A CA 1
ATOM 2156 C C . LEU A 1 276 ? -14.005 0.902 20.212 1.00 96.50 276 LEU A C 1
ATOM 2158 O O . LEU A 1 276 ? -12.813 0.994 20.541 1.00 96.50 276 LEU A O 1
ATOM 2162 N N . PRO A 1 277 ? -14.960 0.668 21.125 1.00 96.06 277 PRO A N 1
ATOM 2163 C CA . PRO A 1 277 ? -14.664 0.488 22.536 1.00 96.06 277 PRO A CA 1
ATOM 2164 C C . PRO A 1 277 ? -13.902 -0.823 22.785 1.00 96.06 277 PRO A C 1
ATOM 2166 O O . PRO A 1 277 ? -13.961 -1.782 22.010 1.00 96.06 277 PRO A O 1
ATOM 2169 N N . ALA A 1 278 ? -13.143 -0.857 23.883 1.00 94.69 278 ALA A N 1
ATOM 2170 C CA . ALA A 1 278 ? -12.196 -1.936 24.183 1.00 94.69 278 ALA A CA 1
ATOM 2171 C C . ALA A 1 278 ? -12.857 -3.318 24.358 1.00 94.69 278 ALA A C 1
ATOM 2173 O O . ALA A 1 278 ? -12.224 -4.348 24.139 1.00 94.69 278 ALA A O 1
ATOM 2174 N N . ASP A 1 279 ? -14.138 -3.370 24.715 1.00 96.19 279 ASP A N 1
ATOM 2175 C CA . ASP A 1 279 ? -14.910 -4.609 24.808 1.00 96.19 279 ASP A CA 1
ATOM 2176 C C . ASP A 1 279 ? -15.135 -5.270 23.435 1.00 96.19 279 ASP A C 1
ATOM 2178 O O . ASP A 1 279 ? -15.238 -6.496 23.373 1.00 96.19 279 ASP A O 1
ATOM 2182 N N . GLN A 1 280 ? -15.111 -4.504 22.339 1.00 97.44 280 GLN A N 1
ATOM 2183 C CA . GLN A 1 280 ? -15.245 -4.995 20.959 1.00 97.44 280 GLN A CA 1
ATOM 2184 C C . GLN A 1 280 ? -13.904 -5.349 20.299 1.00 97.44 280 GLN A C 1
ATOM 2186 O O . GLN A 1 280 ? -13.874 -5.898 19.191 1.00 97.44 280 GLN A O 1
ATOM 2191 N N . LEU A 1 281 ? -12.788 -5.068 20.973 1.00 97.75 281 LEU A N 1
ATOM 2192 C CA . LEU A 1 281 ? -11.444 -5.151 20.411 1.00 97.75 281 LEU A CA 1
ATOM 2193 C C . LEU A 1 281 ? -10.552 -6.124 21.184 1.00 97.75 281 LEU A C 1
ATOM 2195 O O . LEU A 1 281 ? -10.617 -6.253 22.404 1.00 97.75 281 LEU A O 1
ATOM 2199 N N . GLU A 1 282 ? -9.689 -6.811 20.453 1.00 98.19 282 GLU A N 1
ATOM 2200 C CA . GLU A 1 282 ? -8.509 -7.482 20.981 1.00 98.19 282 GLU A CA 1
ATOM 2201 C C . GLU A 1 282 ? -7.294 -6.630 20.611 1.00 98.19 282 GLU A C 1
ATOM 2203 O O . GLU A 1 282 ? -6.956 -6.500 19.432 1.00 98.19 282 GLU A O 1
ATOM 2208 N N . VAL A 1 283 ? -6.656 -6.017 21.607 1.00 97.94 283 VAL A N 1
ATOM 2209 C CA . VAL A 1 283 ? -5.454 -5.208 21.384 1.00 97.94 283 VAL A CA 1
ATOM 2210 C C . VAL A 1 283 ? -4.297 -6.144 21.063 1.00 97.94 283 VAL A C 1
ATOM 2212 O O . VAL A 1 283 ? -3.900 -6.948 21.902 1.00 97.94 283 VAL A O 1
ATOM 2215 N N . LEU A 1 284 ? -3.777 -6.050 19.840 1.00 97.75 284 LEU A N 1
ATOM 2216 C CA . LEU A 1 284 ? -2.651 -6.867 19.390 1.00 97.75 284 LEU A CA 1
ATOM 2217 C C . LEU A 1 284 ? -1.323 -6.176 19.670 1.00 97.75 284 LEU A C 1
ATOM 2219 O O . LEU A 1 284 ? -0.355 -6.837 20.025 1.00 97.75 284 LEU A O 1
ATOM 2223 N N . GLN A 1 285 ? -1.289 -4.855 19.498 1.00 96.94 285 GLN A N 1
ATOM 2224 C CA . GLN A 1 285 ? -0.127 -4.044 19.808 1.00 96.94 285 GLN A CA 1
ATOM 2225 C C . GLN A 1 285 ? -0.571 -2.651 20.257 1.00 96.94 285 GLN A C 1
ATOM 2227 O O . GLN A 1 285 ? -1.457 -2.038 19.659 1.00 96.94 285 GLN A O 1
ATOM 2232 N N . ASP A 1 286 ? 0.052 -2.158 21.319 1.00 95.31 286 ASP A N 1
ATOM 2233 C CA . ASP A 1 286 ? -0.190 -0.833 21.885 1.00 95.31 286 ASP A CA 1
ATOM 2234 C C . ASP A 1 286 ? 1.128 -0.061 21.980 1.00 95.31 286 ASP A C 1
ATOM 2236 O O . ASP A 1 286 ? 2.206 -0.660 21.917 1.00 95.31 286 ASP A O 1
ATOM 2240 N N . ASN A 1 287 ? 1.036 1.256 22.172 1.00 94.44 287 ASN A N 1
ATOM 2241 C CA . ASN A 1 287 ? 2.184 2.160 22.290 1.00 94.44 287 ASN A CA 1
ATOM 2242 C C . ASN A 1 287 ? 3.100 2.173 21.062 1.00 94.44 287 ASN A C 1
ATOM 2244 O O . ASN A 1 287 ? 4.308 2.331 21.208 1.00 94.44 287 ASN A O 1
ATOM 2248 N N . LEU A 1 288 ? 2.514 2.010 19.877 1.00 93.50 288 LEU A N 1
ATOM 2249 C CA . LEU A 1 288 ? 3.224 2.071 18.603 1.00 93.50 288 LEU A CA 1
ATOM 2250 C C . LEU A 1 288 ? 3.602 3.512 18.276 1.00 93.50 288 LEU A C 1
ATOM 2252 O O . LEU A 1 288 ? 2.739 4.385 18.345 1.00 93.50 288 LEU A O 1
ATOM 2256 N N . GLU A 1 289 ? 4.839 3.751 17.859 1.00 90.69 289 GLU A N 1
ATOM 2257 C CA . GLU A 1 289 ? 5.192 4.960 17.114 1.00 90.69 289 GLU A CA 1
ATOM 2258 C C . GLU A 1 289 ? 4.721 4.806 15.655 1.00 90.69 289 GLU A C 1
ATOM 2260 O O . GLU A 1 289 ? 4.390 3.707 15.196 1.00 90.69 289 GLU A O 1
ATOM 2265 N N . TRP A 1 290 ? 4.623 5.907 14.905 1.00 88.56 290 TRP A N 1
ATOM 2266 C CA . TRP A 1 290 ? 4.144 5.826 13.518 1.00 88.56 290 TRP A CA 1
ATOM 2267 C C . TRP A 1 290 ? 5.091 4.991 12.641 1.00 88.56 290 TRP A C 1
ATOM 2269 O O . TRP A 1 290 ? 4.655 4.279 11.740 1.00 88.56 290 TRP A O 1
ATOM 2279 N N . GLU A 1 291 ? 6.381 5.040 12.956 1.00 85.25 291 GLU A N 1
ATOM 2280 C CA . GLU A 1 291 ? 7.471 4.312 12.314 1.00 85.25 291 GLU A CA 1
ATOM 2281 C C . GLU A 1 291 ? 7.384 2.789 12.525 1.00 85.25 291 GLU A C 1
ATOM 2283 O O . GLU A 1 291 ? 7.919 2.025 11.716 1.00 85.25 291 GLU A O 1
ATOM 2288 N N . ASP A 1 292 ? 6.669 2.336 13.560 1.00 85.31 292 ASP A N 1
ATOM 2289 C CA . ASP A 1 292 ? 6.450 0.912 13.844 1.00 85.31 292 ASP A CA 1
ATOM 2290 C C . ASP A 1 292 ? 5.379 0.280 12.934 1.00 85.31 292 ASP A C 1
ATOM 2292 O O . ASP A 1 292 ? 5.207 -0.945 12.923 1.00 85.31 292 ASP A O 1
ATOM 2296 N N . VAL A 1 293 ? 4.647 1.103 12.172 1.00 89.69 293 VAL A N 1
ATOM 2297 C CA . VAL A 1 293 ? 3.610 0.678 11.225 1.00 89.69 293 VAL A CA 1
ATOM 2298 C C . VAL A 1 293 ? 4.128 0.845 9.799 1.00 89.69 293 VAL A C 1
ATOM 2300 O O . VAL A 1 293 ? 4.187 1.950 9.257 1.00 89.69 293 VAL A O 1
ATOM 2303 N N . GLN A 1 294 ? 4.473 -0.269 9.156 1.00 84.75 294 GLN A N 1
ATOM 2304 C CA . GLN A 1 294 ? 5.072 -0.253 7.819 1.00 84.75 294 GLN A CA 1
ATOM 2305 C C . GLN A 1 294 ? 4.064 -0.736 6.779 1.00 84.75 294 GLN A C 1
ATOM 2307 O O . GLN A 1 294 ? 3.624 -1.886 6.790 1.00 84.75 294 GLN A O 1
ATOM 2312 N N . TRP A 1 295 ? 3.681 0.150 5.868 1.00 82.62 295 TRP A N 1
ATOM 2313 C CA . TRP A 1 295 ? 2.702 -0.146 4.826 1.00 82.62 295 TRP A CA 1
ATOM 2314 C C . TRP A 1 295 ? 3.375 -0.772 3.603 1.00 82.62 295 TRP A C 1
ATOM 2316 O O . TRP A 1 295 ? 4.437 -0.331 3.175 1.00 82.62 295 TRP A O 1
ATOM 2326 N N . SER A 1 296 ? 2.734 -1.775 3.004 1.00 76.06 296 SER A N 1
ATOM 2327 C CA . SER A 1 296 ? 3.177 -2.415 1.762 1.00 76.06 296 SER A CA 1
ATOM 2328 C C . SER A 1 296 ? 2.061 -2.399 0.715 1.00 76.06 296 SER A C 1
ATOM 2330 O O . SER A 1 296 ? 0.910 -2.062 1.000 1.00 76.06 296 SER A O 1
ATOM 2332 N N . GLN A 1 297 ? 2.357 -2.790 -0.526 1.00 65.25 297 GLN A N 1
ATOM 2333 C CA . GLN A 1 297 ? 1.326 -2.879 -1.565 1.00 65.25 297 GLN A CA 1
ATOM 2334 C C . GLN A 1 297 ? 0.251 -3.942 -1.262 1.00 65.25 297 GLN A C 1
ATOM 2336 O O . GLN A 1 297 ? -0.877 -3.831 -1.746 1.00 65.25 297 GLN A O 1
ATOM 2341 N N . THR A 1 298 ? 0.588 -4.956 -0.465 1.00 75.25 298 THR A N 1
ATOM 2342 C CA . THR A 1 298 ? -0.278 -6.100 -0.146 1.00 75.25 298 THR A CA 1
ATOM 2343 C C . THR A 1 298 ? -0.831 -6.064 1.269 1.00 75.25 298 THR A C 1
ATOM 2345 O O . THR A 1 298 ? -1.724 -6.850 1.572 1.00 75.25 298 THR A O 1
ATOM 2348 N N . GLY A 1 299 ? -0.339 -5.183 2.140 1.00 83.94 299 GLY A N 1
ATOM 2349 C CA . GLY A 1 299 ? -0.766 -5.171 3.527 1.00 83.94 299 GLY A CA 1
ATOM 2350 C C . GLY A 1 299 ? -0.036 -4.179 4.419 1.00 83.94 299 GLY A C 1
ATOM 2351 O O . GLY A 1 299 ? 0.407 -3.121 3.979 1.00 83.94 299 GLY A O 1
ATOM 2352 N N . VAL A 1 300 ? 0.056 -4.529 5.698 1.00 89.31 300 VAL A N 1
ATOM 2353 C CA . VAL A 1 300 ? 0.745 -3.740 6.721 1.00 89.31 300 VAL A CA 1
ATOM 2354 C C . VAL A 1 300 ? 1.552 -4.657 7.632 1.00 89.31 300 VAL A C 1
ATOM 2356 O O . VAL A 1 300 ? 1.103 -5.751 7.972 1.00 89.31 300 VAL A O 1
ATOM 2359 N N . TRP A 1 301 ? 2.735 -4.209 8.033 1.00 90.44 301 TRP A N 1
ATOM 2360 C CA . TRP A 1 301 ? 3.563 -4.845 9.044 1.00 90.44 301 TRP A CA 1
ATOM 2361 C C . TRP A 1 301 ? 3.460 -4.063 10.345 1.00 90.44 301 TRP A C 1
ATOM 2363 O O . TRP A 1 301 ? 3.651 -2.848 10.367 1.00 90.44 301 TRP A O 1
ATOM 2373 N N . VAL A 1 302 ? 3.164 -4.776 11.427 1.00 90.75 302 VAL A N 1
ATOM 2374 C CA . VAL A 1 302 ? 3.102 -4.220 12.781 1.00 90.75 302 VAL A CA 1
ATOM 2375 C C . VAL A 1 302 ? 3.828 -5.183 13.707 1.00 90.75 302 VAL A C 1
ATOM 2377 O O . VAL A 1 302 ? 3.507 -6.373 13.720 1.00 90.75 302 VAL A O 1
ATOM 2380 N N . ALA A 1 303 ? 4.818 -4.684 14.454 1.00 83.56 303 ALA A N 1
ATOM 2381 C CA . ALA A 1 303 ? 5.641 -5.482 15.371 1.00 83.56 303 ALA A CA 1
ATOM 2382 C C . ALA A 1 303 ? 6.238 -6.753 14.719 1.00 83.56 303 ALA A C 1
ATOM 2384 O O . ALA A 1 303 ? 6.183 -7.849 15.275 1.00 83.56 303 ALA A O 1
ATOM 2385 N N . GLY A 1 304 ? 6.769 -6.620 13.497 1.00 78.44 304 GLY A N 1
ATOM 2386 C CA . GLY A 1 304 ? 7.411 -7.722 12.764 1.00 78.44 304 GLY A CA 1
ATOM 2387 C C . GLY A 1 304 ? 6.456 -8.770 12.180 1.00 78.44 304 GLY A C 1
ATOM 2388 O O . GLY A 1 304 ? 6.918 -9.776 11.645 1.00 78.44 304 GLY A O 1
ATOM 2389 N N . LYS A 1 305 ? 5.137 -8.549 12.245 1.00 87.62 305 LYS A N 1
ATOM 2390 C CA . LYS A 1 305 ? 4.120 -9.435 11.665 1.00 87.62 305 LYS A CA 1
ATOM 2391 C C . LYS A 1 305 ? 3.393 -8.764 10.505 1.00 87.62 305 LYS A C 1
ATOM 2393 O O . LYS A 1 305 ? 2.860 -7.668 10.668 1.00 87.62 305 LYS A O 1
ATOM 2398 N N . GLU A 1 306 ? 3.315 -9.459 9.371 1.00 89.12 306 GLU A N 1
ATOM 2399 C CA . GLU A 1 306 ? 2.547 -9.024 8.202 1.00 89.12 306 GLU A CA 1
ATOM 2400 C C . GLU A 1 306 ? 1.055 -9.352 8.337 1.00 89.12 306 GLU A C 1
ATOM 2402 O O . GLU A 1 306 ? 0.657 -10.444 8.756 1.00 89.12 306 GLU A O 1
ATOM 2407 N N . TYR A 1 307 ? 0.223 -8.406 7.913 1.00 89.62 307 TYR A N 1
ATOM 2408 C CA . TYR A 1 307 ? -1.218 -8.543 7.772 1.00 89.62 307 TYR A CA 1
ATOM 2409 C C . TYR A 1 307 ? -1.594 -8.261 6.309 1.00 89.62 307 TYR A C 1
ATOM 2411 O O . TYR A 1 307 ? -1.587 -7.096 5.912 1.00 89.62 307 TYR A O 1
ATOM 2419 N N . PRO A 1 308 ? -1.929 -9.280 5.494 1.00 80.06 308 PRO A N 1
ATOM 2420 C CA . PRO A 1 308 ? -2.301 -9.079 4.095 1.00 80.06 308 PRO A CA 1
ATOM 2421 C C . PRO A 1 308 ? -3.700 -8.461 3.986 1.00 80.06 308 PRO A C 1
ATOM 2423 O O . PRO A 1 308 ? -4.698 -9.053 4.405 1.00 80.06 308 PRO A O 1
ATOM 2426 N N . LEU A 1 309 ? -3.785 -7.268 3.410 1.00 90.62 309 LEU A N 1
ATOM 2427 C CA . LEU A 1 309 ? -4.996 -6.462 3.379 1.00 90.62 309 LEU A CA 1
ATOM 2428 C C . LEU A 1 309 ? -5.696 -6.550 2.026 1.00 90.62 309 LEU A C 1
ATOM 2430 O O . LEU A 1 309 ? -5.106 -6.371 0.965 1.00 90.62 309 LEU A O 1
ATOM 2434 N N . ALA A 1 310 ? -7.000 -6.782 2.083 1.00 83.81 310 ALA A N 1
ATOM 2435 C CA . ALA A 1 310 ? -7.892 -6.761 0.937 1.00 83.81 310 ALA A CA 1
ATOM 2436 C C . ALA A 1 310 ? -8.645 -5.432 0.834 1.00 83.81 310 ALA A C 1
ATOM 2438 O O . ALA A 1 310 ? -8.920 -4.974 -0.274 1.00 83.81 310 ALA A O 1
ATOM 2439 N N . ARG A 1 311 ? -8.991 -4.809 1.970 1.00 91.88 311 ARG A N 1
ATOM 2440 C CA . ARG A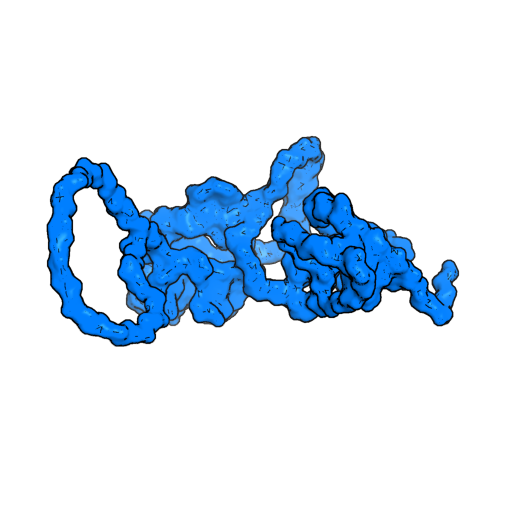 1 311 ? -9.860 -3.620 2.024 1.00 91.88 311 ARG A CA 1
ATOM 2441 C C . ARG A 1 311 ? -9.414 -2.621 3.082 1.00 91.88 311 ARG A C 1
ATOM 2443 O O . ARG A 1 311 ? -8.775 -2.992 4.066 1.00 91.88 311 ARG A O 1
ATOM 2450 N N . VAL A 1 312 ? -9.780 -1.361 2.870 1.00 94.44 312 VAL A N 1
ATOM 2451 C CA . VAL A 1 312 ? -9.488 -0.246 3.775 1.00 94.44 312 VAL A CA 1
ATOM 2452 C C . VAL A 1 312 ? -10.643 0.743 3.815 1.00 94.44 312 VAL A C 1
ATOM 2454 O O . VAL A 1 312 ? -11.278 1.026 2.797 1.00 94.44 312 VAL A O 1
ATOM 2457 N N . HIS A 1 313 ? -10.889 1.307 4.990 1.00 93.44 313 HIS A N 1
ATOM 2458 C CA . HIS A 1 313 ? -11.849 2.376 5.171 1.00 93.44 313 HIS A CA 1
ATOM 2459 C C . HIS A 1 313 ? -11.413 3.319 6.294 1.00 93.44 313 HIS A C 1
ATOM 2461 O O . HIS A 1 313 ? -10.965 2.874 7.347 1.00 93.44 313 HIS A O 1
ATOM 2467 N N . PHE A 1 314 ? -11.524 4.625 6.055 1.00 93.75 314 PHE A N 1
ATOM 2468 C CA . PHE A 1 314 ? -11.293 5.645 7.075 1.00 93.75 314 PHE A CA 1
ATOM 2469 C C . PHE A 1 314 ? -12.639 6.073 7.634 1.00 93.75 314 PHE A C 1
ATOM 2471 O O . PHE A 1 314 ? -13.531 6.437 6.869 1.00 93.75 314 PHE A O 1
ATOM 2478 N N . LEU A 1 315 ? -12.762 6.057 8.954 1.00 93.88 315 LEU A N 1
ATOM 2479 C CA . LEU A 1 315 ? -13.931 6.555 9.659 1.00 93.88 315 LEU A CA 1
ATOM 2480 C C . LEU A 1 315 ? -13.497 7.620 10.659 1.00 93.88 315 LEU A C 1
ATOM 2482 O O . LEU A 1 315 ? -12.369 7.609 11.135 1.00 93.88 315 LEU A O 1
ATOM 2486 N N . SER A 1 316 ? -14.394 8.534 10.986 1.00 91.38 316 SER A N 1
ATOM 2487 C CA . SER A 1 316 ? -14.212 9.497 12.068 1.00 91.38 316 SER A CA 1
ATOM 2488 C C . SER A 1 316 ? -15.297 9.282 13.112 1.00 91.38 316 SER A C 1
ATOM 2490 O O . SER A 1 316 ? -16.381 8.780 12.787 1.00 91.38 316 SER A O 1
ATOM 2492 N N . GLY A 1 317 ? -15.014 9.695 14.347 1.00 81.81 317 GLY A N 1
ATOM 2493 C CA . GLY A 1 317 ? -16.063 9.917 15.339 1.00 81.81 317 GLY A CA 1
ATOM 2494 C C . GLY A 1 317 ? -17.132 10.888 14.820 1.00 81.81 317 GLY A C 1
ATOM 2495 O O . GLY A 1 317 ? -16.887 11.643 13.869 1.00 81.81 317 GLY A O 1
ATOM 2496 N N . ASN A 1 318 ? -18.322 10.816 15.419 1.00 60.75 318 ASN A N 1
ATOM 2497 C CA . ASN A 1 318 ? -19.377 11.816 15.222 1.00 60.75 318 ASN A CA 1
ATOM 2498 C C . ASN A 1 318 ? -19.030 13.127 15.931 1.00 60.75 318 ASN A C 1
ATOM 2500 O O . ASN A 1 318 ? -18.412 13.055 17.017 1.00 60.75 318 ASN A O 1
#

Radius of gyration: 26.42 Å; Cα contacts (8 Å, |Δi|>4): 552; chains: 1; bounding box: 66×50×88 Å

pLDDT: mean 72.99, std 21.7, range [26.05, 98.56]

Mean predicted aligned error: 19.01 Å